Protein AF-A0A193KXZ9-F1 (afdb_monomer_lite)

pLDDT: mean 74.24, std 19.99, range [29.3, 98.06]

Radius of gyration: 23.12 Å; chains: 1; bounding box: 66×54×86 Å

Secondary structure (DSSP, 8-state):
-PPPPPP-PPPP-PPPPPPP----TTPEEEEE---S-PPTTHHHHHHHH-HHHHHHHHHHHHHHGGGSSS-HHHHHSS-TTSTGGGGGGSHHHHHHHHHHHHHHHHHHHHHTT--EEEEEESTHHHHHHHHHTTSS-HHHHHHHHHH---PPPP-HHHHHHHHHTTT-SEEEEES---TT-TTTTSTTEEEESSHHHHHHHHTT---SSS---HHHHHHTTSPPPPPPP-----

Sequence (234 aa):
MTAVPTGTALRPAGRRRPPEPGSVEGGTAVLFPRARRVRPGMARALYGTFPAFRGEFDTVCRALDPRLSLPLAVAVFAPERGVDSRLLHRMDFGRAALFAYQVALYRTWQDWGLRIAAVAGDGVGALTAAHVTGRLDLRTAARRALTGRRTRGRDEARAVRALRTTGSRRVLACGPAAEGTLAAGAEGCAVVGDVPGLLTAVAGLQLCGPRIDWEGLWHSGRPGPAAPASVLRR

Foldseek 3Di:
DDDDDDDDDDDPDDDDDPDDQDLPQAAEAEEAEDDPFAAACLLVQVCVPAPQLVVQLVVLQVLQQVPDPHRLCQCNNDDRPDPSVCVCNDQQNVLSNSLSQQLSVVRSCVVLQRDHNYYDYKDLSNLSRCPVVPVDPSNRSSVCSRPPDDDPIDDLVVVVVVRVVSSHQAYEYRAAPDVPNPLVPDHRGFYRRHDVSVCVSCVPPDRDDPDDPPVCVVCVPDDDPPDPDDDDDD

Structure (mmCIF, N/CA/C/O backbone):
data_AF-A0A193KXZ9-F1
#
_entry.id   AF-A0A193KXZ9-F1
#
loop_
_atom_site.group_PDB
_atom_site.id
_atom_site.type_symbol
_atom_site.label_atom_id
_atom_site.label_alt_id
_atom_site.label_comp_id
_atom_site.label_asym_id
_atom_site.label_entity_id
_atom_site.label_seq_id
_atom_site.pdbx_PDB_ins_code
_atom_site.Cartn_x
_atom_site.Cartn_y
_atom_site.Cartn_z
_atom_site.occupancy
_atom_site.B_iso_or_equiv
_atom_site.auth_seq_id
_atom_site.auth_comp_id
_atom_site.auth_asym_id
_atom_site.auth_atom_id
_atom_site.pdbx_PDB_model_num
ATOM 1 N N . MET A 1 1 ? -45.090 -37.211 -9.192 1.00 40.59 1 MET A N 1
ATOM 2 C CA . MET A 1 1 ? -44.312 -36.181 -9.912 1.00 40.59 1 MET A CA 1
ATOM 3 C C . MET A 1 1 ? -43.735 -35.228 -8.882 1.00 40.59 1 MET A C 1
ATOM 5 O O . MET A 1 1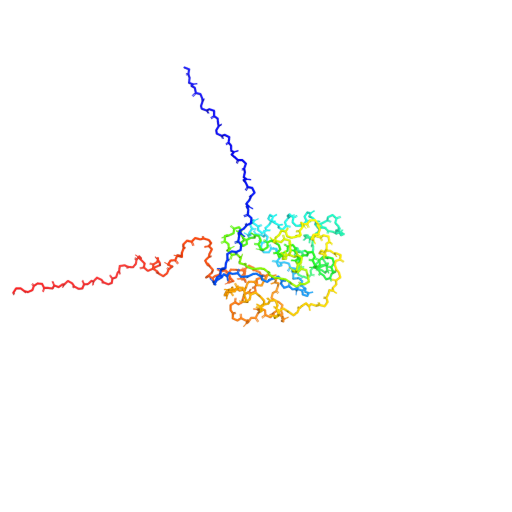 ? -44.477 -34.507 -8.233 1.00 40.59 1 MET A O 1
ATOM 9 N N . THR A 1 2 ? -42.434 -35.339 -8.649 1.00 33.69 2 THR A N 1
ATOM 10 C CA . THR A 1 2 ? -41.637 -34.589 -7.670 1.00 33.69 2 THR A CA 1
ATOM 11 C C . THR A 1 2 ? -41.361 -33.179 -8.194 1.00 33.69 2 THR A C 1
ATOM 13 O O . THR A 1 2 ? -40.816 -33.031 -9.285 1.00 33.69 2 THR A O 1
ATOM 16 N N . ALA A 1 3 ? -41.743 -32.145 -7.441 1.00 36.88 3 ALA A N 1
ATOM 17 C CA . ALA A 1 3 ? -41.455 -30.753 -7.780 1.00 36.88 3 ALA A CA 1
ATOM 18 C C . ALA A 1 3 ? -40.077 -30.346 -7.231 1.00 36.88 3 ALA A C 1
ATOM 20 O O . ALA A 1 3 ? -39.805 -30.472 -6.038 1.00 36.88 3 ALA A O 1
ATOM 21 N N . VAL A 1 4 ? -39.208 -29.882 -8.126 1.00 36.09 4 VAL A N 1
ATOM 22 C CA . VAL A 1 4 ? -37.863 -29.356 -7.850 1.00 36.09 4 VAL A CA 1
ATOM 23 C C . VAL A 1 4 ? -37.982 -27.938 -7.269 1.00 36.09 4 VAL A C 1
ATOM 25 O O . VAL A 1 4 ? -38.720 -27.138 -7.848 1.00 36.09 4 VAL A O 1
ATOM 28 N N . PRO A 1 5 ? -37.270 -27.561 -6.187 1.00 38.75 5 PRO A N 1
ATOM 29 C CA . PRO A 1 5 ? -37.239 -26.175 -5.747 1.00 38.75 5 PRO A CA 1
ATOM 30 C C . PRO A 1 5 ? -36.259 -25.365 -6.603 1.00 38.75 5 PRO A C 1
ATOM 32 O O . PRO A 1 5 ? -35.065 -25.659 -6.682 1.00 38.75 5 PRO A O 1
ATOM 35 N N . THR A 1 6 ? -36.794 -24.328 -7.240 1.00 40.47 6 THR A N 1
ATOM 36 C CA . THR A 1 6 ? -36.087 -23.312 -8.024 1.00 40.47 6 THR A CA 1
ATOM 37 C C . THR A 1 6 ? -35.081 -22.546 -7.160 1.00 40.47 6 THR A C 1
ATOM 39 O O . THR A 1 6 ? -35.404 -22.091 -6.064 1.00 40.47 6 THR A O 1
ATOM 42 N N . GLY A 1 7 ? -33.852 -22.415 -7.665 1.00 32.56 7 GLY A N 1
ATOM 43 C CA . GLY A 1 7 ? -32.704 -21.865 -6.950 1.00 32.56 7 GLY A CA 1
ATOM 44 C C . GLY A 1 7 ? -32.846 -20.404 -6.511 1.00 32.56 7 GLY A C 1
ATOM 45 O O . GLY A 1 7 ? -33.297 -19.534 -7.255 1.00 32.56 7 GLY A O 1
ATOM 46 N N . THR A 1 8 ? -32.382 -20.139 -5.292 1.00 37.00 8 THR A N 1
ATOM 47 C CA . THR A 1 8 ? -32.204 -18.805 -4.718 1.00 37.00 8 THR A CA 1
ATOM 48 C C . THR A 1 8 ? -31.123 -18.041 -5.484 1.00 37.00 8 THR A C 1
ATOM 50 O O . THR A 1 8 ? -29.945 -18.398 -5.443 1.00 37.00 8 THR A O 1
ATOM 53 N N . ALA A 1 9 ? -31.511 -16.965 -6.169 1.00 3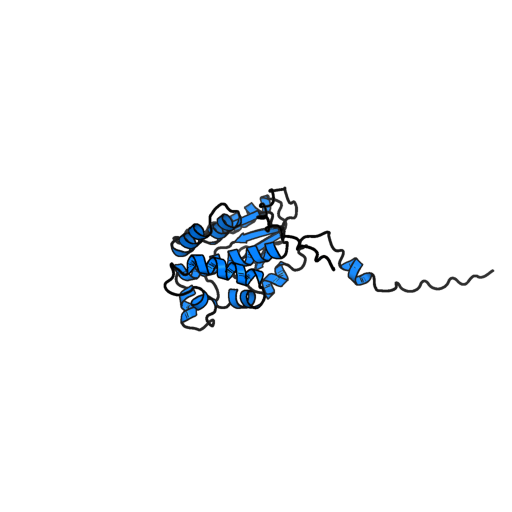5.84 9 ALA A N 1
ATOM 54 C CA . ALA A 1 9 ? -30.579 -16.055 -6.823 1.00 35.84 9 ALA A CA 1
ATOM 55 C C . ALA A 1 9 ? -29.688 -15.340 -5.787 1.00 35.84 9 ALA A C 1
ATOM 57 O O . ALA A 1 9 ? -30.173 -14.690 -4.857 1.00 35.84 9 ALA A O 1
ATOM 58 N N . LEU A 1 10 ? -28.370 -15.450 -5.961 1.00 34.44 10 LEU A N 1
ATOM 59 C CA . LEU A 1 10 ? -27.367 -14.756 -5.156 1.00 34.44 10 LEU A CA 1
ATOM 60 C C . LEU A 1 10 ? -27.481 -13.235 -5.393 1.00 34.44 10 LEU A C 1
ATOM 62 O O . LEU A 1 10 ? -27.325 -12.764 -6.521 1.00 34.44 10 LEU A O 1
ATOM 66 N N . ARG A 1 11 ? -27.742 -12.450 -4.337 1.00 31.91 11 ARG A N 1
ATOM 67 C CA . ARG A 1 11 ? -27.710 -10.975 -4.407 1.00 31.91 11 ARG A CA 1
ATOM 68 C C . ARG A 1 11 ? -26.294 -10.505 -4.777 1.00 31.91 11 ARG A C 1
ATOM 70 O O . ARG A 1 11 ? -25.329 -11.006 -4.197 1.00 31.91 11 ARG A O 1
ATOM 77 N N . PRO A 1 12 ? -26.139 -9.510 -5.668 1.00 32.56 12 PRO A N 1
ATOM 78 C CA . PRO A 1 12 ? -24.830 -8.950 -5.975 1.00 32.56 12 PRO A CA 1
ATOM 79 C C . PRO A 1 12 ? -24.234 -8.278 -4.731 1.00 32.56 12 PRO A C 1
ATOM 81 O O . PRO A 1 12 ? -24.914 -7.532 -4.022 1.00 32.56 12 PRO A O 1
ATOM 84 N N . ALA A 1 13 ? -22.954 -8.554 -4.469 1.00 38.19 13 ALA A N 1
ATOM 85 C CA . ALA A 1 13 ? -22.190 -7.966 -3.376 1.00 38.19 13 ALA A CA 1
ATOM 86 C C . ALA A 1 13 ? -22.196 -6.433 -3.493 1.00 38.19 13 ALA A C 1
ATOM 88 O O . ALA A 1 13 ? -21.588 -5.852 -4.394 1.00 38.19 13 ALA A O 1
ATOM 89 N N . GLY A 1 14 ? -22.921 -5.772 -2.588 1.00 33.88 14 GLY A N 1
ATOM 90 C CA . GLY A 1 14 ? -22.978 -4.318 -2.520 1.00 33.88 14 GLY A CA 1
ATOM 91 C C . GLY A 1 14 ? -21.586 -3.730 -2.292 1.00 33.88 14 GLY A C 1
ATOM 92 O O . GLY A 1 14 ? -20.835 -4.192 -1.431 1.00 33.88 14 GLY A O 1
ATOM 93 N N . ARG A 1 15 ? -21.237 -2.692 -3.061 1.00 38.94 15 ARG A N 1
ATOM 94 C CA . ARG A 1 15 ? -20.032 -1.882 -2.830 1.00 38.94 15 ARG A CA 1
ATOM 95 C C . ARG A 1 15 ? -20.054 -1.380 -1.383 1.00 38.94 15 ARG A C 1
ATOM 97 O O . ARG A 1 15 ? -20.958 -0.633 -1.012 1.00 38.94 15 ARG A O 1
ATOM 104 N N . ARG A 1 16 ? -19.078 -1.790 -0.563 1.00 39.06 16 ARG A N 1
ATOM 105 C CA . ARG A 1 16 ? -18.948 -1.309 0.821 1.00 39.06 16 ARG A CA 1
ATOM 106 C C . ARG A 1 16 ? -18.766 0.212 0.808 1.00 39.06 16 ARG A C 1
ATOM 108 O O . ARG A 1 16 ? -17.794 0.718 0.248 1.00 39.06 16 ARG A O 1
ATOM 115 N N . ARG A 1 17 ? -19.718 0.930 1.410 1.00 29.30 17 ARG A N 1
ATOM 116 C CA . ARG A 1 17 ? -19.635 2.373 1.673 1.00 29.30 17 ARG A CA 1
ATOM 117 C C . ARG A 1 17 ? -18.428 2.629 2.595 1.00 29.30 17 ARG A C 1
ATOM 119 O O . ARG A 1 17 ? -18.250 1.863 3.545 1.00 29.30 17 ARG A O 1
ATOM 126 N N . PRO A 1 18 ? -17.582 3.641 2.327 1.00 37.62 18 PRO A N 1
ATOM 127 C CA . PRO A 1 18 ? -16.485 3.976 3.228 1.00 37.62 18 PRO A CA 1
ATOM 128 C C . PRO A 1 18 ? -17.043 4.365 4.611 1.00 37.62 18 PRO A C 1
ATOM 130 O O . PRO A 1 18 ? -18.105 4.989 4.670 1.00 37.62 18 PRO A O 1
ATOM 133 N N . PRO A 1 19 ? -16.379 3.975 5.714 1.00 42.31 19 PRO A N 1
ATOM 134 C CA . PRO A 1 19 ? -16.845 4.305 7.057 1.00 42.31 19 PRO A CA 1
ATOM 135 C C . PRO A 1 19 ? -16.838 5.826 7.279 1.00 42.31 19 PRO A C 1
ATOM 137 O O . PRO A 1 19 ? -15.877 6.504 6.918 1.00 42.31 19 PRO A O 1
ATOM 140 N N . GLU A 1 20 ? -17.918 6.346 7.871 1.00 34.81 20 GLU A N 1
ATOM 141 C CA . GLU A 1 20 ? -18.042 7.744 8.311 1.00 34.81 20 GLU A CA 1
ATOM 142 C C . GLU A 1 20 ? -16.937 8.074 9.342 1.00 34.81 20 GLU A C 1
ATOM 144 O O . GLU A 1 20 ? -16.637 7.230 10.199 1.00 34.81 20 GLU A O 1
ATOM 149 N N . PRO A 1 21 ? -16.325 9.274 9.298 1.00 38.91 21 PRO A N 1
ATOM 150 C CA . PRO A 1 21 ? -15.274 9.672 10.229 1.00 38.91 21 PRO A CA 1
ATOM 151 C C . PRO A 1 21 ? -15.867 10.006 11.607 1.00 38.91 21 PRO A C 1
ATOM 153 O O . PRO A 1 21 ? -16.072 11.164 11.954 1.00 38.91 21 PRO A O 1
ATOM 156 N N . GLY A 1 22 ? -16.157 8.979 12.405 1.00 40.94 22 GLY A N 1
ATOM 157 C CA . GLY A 1 22 ? -16.400 9.138 13.838 1.00 40.94 22 GLY A CA 1
ATOM 158 C C . GLY A 1 22 ? -15.084 9.399 14.571 1.00 40.94 22 GLY A C 1
ATOM 159 O O . GLY A 1 22 ? -14.073 8.772 14.257 1.00 40.94 22 GLY A O 1
ATOM 160 N N . SER A 1 23 ? -15.087 10.309 15.544 1.00 39.06 23 SER A N 1
ATOM 161 C CA . SER A 1 23 ? -13.965 10.576 16.450 1.00 39.06 23 SER A CA 1
ATOM 162 C C . SER A 1 23 ? -13.583 9.301 17.208 1.00 39.06 23 SER A C 1
ATOM 164 O O . SER A 1 23 ? -14.232 8.921 18.181 1.00 39.06 23 SER A O 1
ATOM 166 N N . VAL A 1 24 ? -12.554 8.599 16.732 1.00 47.72 24 VAL A N 1
ATOM 167 C CA . VAL A 1 24 ? -12.057 7.379 17.373 1.00 47.72 24 VAL A CA 1
ATOM 168 C C . VAL A 1 24 ? -10.974 7.774 18.372 1.00 47.72 24 VAL A C 1
ATOM 170 O O . VAL A 1 24 ? -9.783 7.649 18.083 1.00 47.72 24 VAL A O 1
ATOM 173 N N . GLU A 1 25 ? -11.362 8.266 19.549 1.00 45.75 25 GLU A N 1
ATOM 174 C CA . GLU A 1 25 ? -10.420 8.298 20.671 1.00 45.75 25 GLU A CA 1
ATOM 175 C C . GLU A 1 25 ? -9.888 6.875 20.894 1.00 45.75 25 GLU A C 1
ATOM 177 O O . GLU A 1 25 ? -10.649 5.924 21.073 1.00 45.75 25 GLU A O 1
ATOM 182 N N . GLY A 1 26 ? -8.569 6.698 20.795 1.00 59.44 26 GLY A N 1
ATOM 183 C CA . GLY A 1 26 ? -7.942 5.376 20.877 1.00 59.44 26 GLY A CA 1
ATOM 184 C C . GLY A 1 26 ? -7.871 4.585 19.565 1.00 59.44 26 GLY A C 1
ATOM 185 O O . GLY A 1 26 ? -7.472 3.422 19.593 1.00 59.44 26 GLY A O 1
ATOM 186 N N . GLY A 1 27 ? -8.205 5.190 18.420 1.00 76.56 27 GLY A N 1
ATOM 187 C CA . GLY A 1 27 ? -8.145 4.549 17.102 1.00 76.56 27 GLY A CA 1
ATOM 188 C C . GLY A 1 27 ? -6.729 4.272 16.579 1.00 76.56 27 GLY A C 1
ATOM 189 O O . GLY A 1 27 ? -5.732 4.789 17.095 1.00 76.56 27 GLY A O 1
ATOM 190 N N . THR A 1 28 ? -6.647 3.453 15.523 1.00 85.00 28 THR A N 1
ATOM 191 C CA . THR A 1 28 ? -5.395 3.185 14.795 1.00 85.00 28 THR A CA 1
ATOM 192 C C . THR A 1 28 ? -5.284 4.113 13.591 1.00 85.00 28 THR A C 1
ATOM 194 O O . THR A 1 28 ? -6.172 4.145 12.742 1.00 85.00 28 THR A O 1
ATOM 197 N N . ALA A 1 29 ? -4.184 4.847 13.489 1.00 88.88 29 ALA A N 1
ATOM 198 C CA . ALA A 1 29 ? -3.816 5.624 12.315 1.00 88.88 29 ALA A CA 1
ATOM 199 C C . ALA A 1 29 ? -2.786 4.873 11.463 1.00 88.88 29 ALA A C 1
ATOM 201 O O . ALA A 1 29 ? -2.009 4.071 11.977 1.00 88.88 29 ALA A O 1
ATOM 202 N N . VAL A 1 30 ? -2.739 5.164 10.163 1.00 89.06 30 VAL A N 1
ATOM 203 C CA . VAL A 1 30 ? -1.707 4.643 9.258 1.00 89.06 30 VAL A CA 1
ATOM 204 C C . VAL A 1 30 ? -0.874 5.783 8.690 1.00 89.06 30 VAL A C 1
ATOM 206 O O . VAL A 1 30 ? -1.391 6.745 8.124 1.00 89.06 30 VAL A O 1
ATOM 209 N N . LEU A 1 31 ? 0.439 5.648 8.802 1.00 89.38 31 LEU A N 1
ATOM 210 C CA . LEU A 1 31 ? 1.405 6.493 8.126 1.00 89.38 31 LEU A CA 1
ATOM 211 C C . LEU A 1 31 ? 1.966 5.740 6.918 1.00 89.38 31 LEU A C 1
ATOM 213 O O . LEU A 1 31 ? 2.443 4.617 7.039 1.00 89.38 31 LEU A O 1
ATOM 217 N N . PHE A 1 32 ? 1.961 6.375 5.754 1.00 89.31 32 PHE A N 1
ATOM 218 C CA . PHE A 1 32 ? 2.638 5.905 4.552 1.00 89.31 32 PHE A CA 1
ATOM 219 C C . PHE A 1 32 ? 3.948 6.685 4.386 1.00 89.31 32 PHE A C 1
ATOM 221 O O . PHE A 1 32 ? 3.960 7.749 3.753 1.00 89.31 32 PHE A O 1
ATOM 228 N N . PRO A 1 33 ? 5.055 6.218 4.990 1.00 83.38 33 PRO A N 1
ATOM 229 C CA . PRO A 1 33 ? 6.328 6.910 4.911 1.00 83.38 33 PRO A CA 1
ATOM 230 C C . PRO A 1 33 ? 6.872 6.915 3.484 1.00 83.38 33 PRO A C 1
ATOM 232 O O . PRO A 1 33 ? 6.549 6.072 2.637 1.00 83.38 33 PRO A O 1
ATOM 235 N N . ARG A 1 34 ? 7.772 7.861 3.230 1.00 79.25 34 ARG A N 1
ATOM 236 C CA . ARG A 1 34 ? 8.610 7.845 2.039 1.00 79.25 34 ARG A CA 1
ATOM 237 C C . ARG A 1 34 ? 9.779 6.895 2.280 1.00 79.25 34 ARG A C 1
ATOM 239 O O . ARG A 1 34 ? 10.668 7.206 3.063 1.00 79.25 34 ARG A O 1
ATOM 246 N N . ALA A 1 35 ? 9.852 5.788 1.549 1.00 73.56 35 ALA A N 1
ATOM 247 C CA . ALA A 1 35 ? 11.046 4.947 1.578 1.00 73.56 35 ALA A CA 1
ATOM 248 C C . ALA A 1 35 ? 12.122 5.503 0.634 1.00 73.56 35 ALA A C 1
ATOM 250 O O . ALA A 1 35 ? 11.843 5.859 -0.514 1.00 73.56 35 ALA A O 1
ATOM 251 N N . ARG A 1 36 ? 13.376 5.563 1.103 1.00 65.62 36 ARG A N 1
ATOM 252 C CA . ARG A 1 36 ? 14.525 5.890 0.237 1.00 65.62 36 ARG A CA 1
ATOM 253 C C . ARG A 1 36 ? 14.882 4.730 -0.690 1.00 65.62 36 ARG A C 1
ATOM 255 O O . ARG A 1 36 ? 15.292 4.967 -1.824 1.00 65.62 36 ARG A O 1
ATOM 262 N N . ARG A 1 37 ? 14.722 3.499 -0.201 1.00 71.75 37 ARG A N 1
ATOM 263 C CA . ARG A 1 37 ? 14.934 2.251 -0.936 1.00 71.75 37 ARG A CA 1
ATOM 264 C C . ARG A 1 37 ? 13.877 1.238 -0.514 1.00 71.75 37 ARG A C 1
ATOM 266 O O . ARG A 1 37 ? 13.567 1.135 0.668 1.00 71.75 37 ARG A O 1
ATOM 273 N N . VAL A 1 38 ? 13.345 0.509 -1.486 1.00 78.56 38 VAL A N 1
ATOM 274 C CA . VAL A 1 38 ? 12.532 -0.687 -1.252 1.00 78.56 38 VAL A CA 1
ATOM 275 C C . VAL A 1 38 ? 13.479 -1.879 -1.295 1.00 78.56 38 VAL A C 1
ATOM 277 O O . VAL A 1 38 ? 14.302 -1.962 -2.209 1.00 78.56 38 VAL A O 1
ATOM 280 N N . ARG A 1 39 ? 13.407 -2.767 -0.299 1.00 75.81 39 ARG A N 1
ATOM 281 C CA . ARG A 1 39 ? 14.227 -3.981 -0.289 1.00 75.81 39 ARG A CA 1
ATOM 282 C C . ARG A 1 39 ? 13.609 -5.034 -1.216 1.00 75.81 39 ARG A C 1
ATOM 284 O O . ARG A 1 39 ? 12.394 -5.247 -1.143 1.00 75.81 39 ARG A O 1
ATOM 291 N N . PRO A 1 40 ? 14.409 -5.705 -2.059 1.00 75.25 40 PRO A N 1
ATOM 292 C CA . PRO A 1 40 ? 13.950 -6.890 -2.776 1.00 75.25 40 PRO A CA 1
ATOM 293 C C . PRO A 1 40 ? 13.421 -7.936 -1.783 1.00 75.25 40 PRO A C 1
ATOM 295 O O . PRO A 1 40 ? 13.937 -8.053 -0.673 1.00 75.25 40 PRO A O 1
ATOM 298 N N . GLY A 1 41 ? 12.368 -8.671 -2.144 1.00 74.75 41 GLY A N 1
ATOM 299 C CA . GLY A 1 41 ? 11.799 -9.718 -1.285 1.00 74.75 41 GLY A CA 1
ATOM 300 C C . GLY A 1 41 ? 10.843 -9.238 -0.182 1.00 74.75 41 GLY A C 1
ATOM 301 O O . GLY A 1 41 ? 10.086 -10.050 0.343 1.00 74.75 41 GLY A O 1
ATOM 302 N N . MET A 1 42 ? 10.780 -7.931 0.100 1.00 77.06 42 MET A N 1
ATOM 303 C CA . MET A 1 42 ? 9.877 -7.339 1.103 1.00 77.06 42 MET A CA 1
ATOM 304 C C . MET A 1 42 ? 8.406 -7.702 0.854 1.00 77.06 42 MET A C 1
ATOM 306 O O . MET A 1 42 ? 7.697 -8.168 1.742 1.00 77.06 42 MET A O 1
ATOM 310 N N . ALA A 1 43 ? 7.956 -7.554 -0.393 1.00 83.94 43 ALA A N 1
ATOM 311 C CA . ALA A 1 43 ? 6.608 -7.950 -0.778 1.00 83.94 43 ALA A CA 1
ATOM 312 C C . ALA A 1 43 ? 6.486 -9.465 -0.999 1.00 83.94 43 ALA A C 1
ATOM 314 O O . ALA A 1 43 ? 5.388 -9.990 -0.898 1.00 83.94 43 ALA A O 1
ATOM 315 N N . ARG A 1 44 ? 7.586 -10.181 -1.283 1.00 86.62 44 ARG A N 1
ATOM 316 C CA . ARG A 1 44 ? 7.564 -11.613 -1.634 1.00 86.62 44 ARG A CA 1
ATOM 317 C C . ARG A 1 44 ? 7.002 -12.467 -0.503 1.00 86.62 44 ARG A C 1
ATOM 319 O O . ARG A 1 44 ? 6.159 -13.319 -0.759 1.00 86.62 44 ARG A O 1
ATOM 326 N N . ALA A 1 45 ? 7.452 -12.229 0.729 1.00 84.19 45 ALA A N 1
ATOM 327 C CA . ALA A 1 45 ? 6.964 -12.973 1.887 1.00 84.19 45 ALA A CA 1
ATOM 328 C C . ALA A 1 45 ? 5.464 -12.719 2.113 1.00 84.19 45 ALA A C 1
ATOM 330 O O . ALA A 1 45 ? 4.685 -13.661 2.178 1.00 84.19 45 ALA A O 1
ATOM 331 N N . LEU A 1 46 ? 5.035 -11.452 2.123 1.00 86.88 46 LEU A N 1
ATOM 332 C CA . LEU A 1 46 ? 3.620 -11.091 2.281 1.00 86.88 46 LEU A CA 1
ATOM 333 C C . LEU A 1 46 ? 2.742 -11.643 1.151 1.00 86.88 46 LEU A C 1
ATOM 335 O O . LEU A 1 46 ? 1.641 -12.119 1.408 1.00 86.88 46 LEU A O 1
ATOM 339 N N . TYR A 1 47 ? 3.245 -11.620 -0.083 1.00 91.38 47 TYR A N 1
ATOM 340 C CA . TYR A 1 47 ? 2.572 -12.152 -1.267 1.00 91.38 47 TYR A CA 1
ATOM 341 C C . TYR A 1 47 ? 2.371 -13.669 -1.195 1.00 91.38 47 TYR A C 1
ATOM 343 O O . TYR A 1 47 ? 1.323 -14.174 -1.595 1.00 91.38 47 TYR A O 1
ATOM 351 N N . GLY A 1 48 ? 3.360 -14.400 -0.670 1.00 89.12 48 GLY A N 1
ATOM 352 C CA . GLY A 1 48 ? 3.261 -15.842 -0.448 1.00 89.12 48 GLY A CA 1
ATOM 353 C C . GLY A 1 48 ? 2.336 -16.214 0.713 1.00 89.12 48 GLY A C 1
ATOM 354 O O . GLY A 1 48 ? 1.656 -17.234 0.638 1.00 89.12 48 GLY A O 1
ATOM 355 N N . THR A 1 49 ? 2.281 -15.383 1.758 1.00 87.81 49 THR A N 1
ATOM 356 C CA . THR A 1 49 ? 1.563 -15.698 3.002 1.00 87.81 49 THR A CA 1
ATOM 357 C C . THR A 1 49 ? 0.102 -15.244 3.000 1.00 87.81 49 THR A C 1
ATOM 359 O O . THR A 1 49 ? -0.753 -15.949 3.530 1.00 87.81 49 THR A O 1
ATOM 362 N N . PHE A 1 50 ? -0.216 -14.078 2.427 1.00 87.81 50 PHE A N 1
ATOM 363 C CA . PHE A 1 50 ? -1.519 -13.431 2.612 1.00 87.81 50 PHE A CA 1
ATOM 364 C C . PHE A 1 50 ? -2.277 -13.251 1.285 1.00 87.81 50 PHE A C 1
ATOM 366 O O . PHE A 1 50 ? -1.921 -12.383 0.483 1.00 87.81 50 PHE A O 1
ATOM 373 N N . PRO A 1 51 ? -3.376 -14.001 1.052 1.00 90.81 51 PRO A N 1
ATOM 374 C CA . PRO A 1 51 ? -4.169 -13.889 -0.175 1.00 90.81 51 PRO A CA 1
ATOM 375 C C . PRO A 1 51 ? -4.720 -12.481 -0.445 1.00 90.81 51 PRO A C 1
ATOM 377 O O . PRO A 1 51 ? -4.726 -12.048 -1.597 1.00 90.81 51 PRO A O 1
ATOM 380 N N . ALA A 1 52 ? -5.130 -11.752 0.600 1.00 89.94 52 ALA A N 1
ATOM 381 C CA . ALA A 1 52 ? -5.604 -10.371 0.487 1.00 89.94 52 ALA A CA 1
ATOM 382 C C . ALA A 1 52 ? -4.503 -9.424 -0.021 1.00 89.94 52 ALA A C 1
ATOM 384 O O . ALA A 1 52 ? -4.745 -8.608 -0.912 1.00 89.94 52 ALA A O 1
ATOM 385 N N . PHE A 1 53 ? -3.273 -9.589 0.482 1.00 91.94 53 PHE A N 1
ATOM 386 C CA . PHE A 1 53 ? -2.115 -8.838 0.003 1.00 91.94 53 PHE A CA 1
ATOM 387 C C . PHE A 1 53 ? -1.843 -9.151 -1.467 1.00 91.94 53 PHE A C 1
ATOM 389 O O . PHE A 1 53 ? -1.717 -8.234 -2.273 1.00 91.94 53 PHE A O 1
ATOM 396 N N . ARG A 1 54 ? -1.793 -10.441 -1.825 1.00 95.00 54 ARG A N 1
ATOM 397 C CA . ARG A 1 54 ? -1.566 -10.895 -3.203 1.00 95.00 54 ARG A CA 1
ATOM 398 C C . ARG A 1 54 ? -2.577 -10.295 -4.179 1.00 95.00 54 ARG A C 1
ATOM 400 O O . ARG A 1 54 ? -2.175 -9.681 -5.162 1.00 95.00 54 ARG A O 1
ATOM 407 N N . GLY A 1 55 ? -3.872 -10.428 -3.889 1.00 95.62 55 GLY A N 1
ATOM 408 C CA . GLY A 1 55 ? -4.932 -9.963 -4.787 1.00 95.62 55 GLY A CA 1
ATOM 409 C C . GLY A 1 55 ? -4.907 -8.450 -5.022 1.00 95.62 55 GLY A C 1
ATOM 410 O O . GLY A 1 55 ? -5.090 -7.988 -6.155 1.00 95.62 55 GLY A O 1
ATOM 411 N N . GLU A 1 56 ? -4.633 -7.668 -3.976 1.00 96.56 56 GLU A N 1
ATOM 412 C CA . GLU A 1 56 ? -4.504 -6.219 -4.128 1.00 96.56 56 GLU A CA 1
ATOM 413 C C . GLU A 1 56 ? -3.197 -5.839 -4.837 1.00 96.56 56 GLU A C 1
ATOM 415 O O . GLU A 1 56 ? -3.206 -4.988 -5.727 1.00 96.56 56 GLU A O 1
ATOM 420 N N . PHE A 1 57 ? -2.083 -6.497 -4.510 1.00 96.31 57 PHE A N 1
ATOM 421 C CA . PHE A 1 57 ? -0.798 -6.262 -5.166 1.00 96.31 57 PHE A CA 1
ATOM 422 C C . PHE A 1 57 ? -0.892 -6.506 -6.679 1.00 96.31 57 PHE A C 1
ATOM 424 O O . PHE A 1 57 ? -0.514 -5.633 -7.460 1.00 96.31 57 PHE A O 1
ATOM 431 N N . ASP A 1 58 ? -1.498 -7.621 -7.100 1.00 97.62 58 ASP A N 1
ATOM 432 C CA . ASP A 1 58 ? -1.741 -7.939 -8.513 1.00 97.62 58 ASP A CA 1
ATOM 433 C C . ASP A 1 58 ? -2.638 -6.889 -9.191 1.00 97.62 58 ASP A C 1
ATOM 435 O O . ASP A 1 58 ? -2.447 -6.522 -10.354 1.00 97.62 58 ASP A O 1
ATOM 439 N N . THR A 1 59 ? -3.623 -6.355 -8.467 1.00 97.88 59 THR A N 1
ATOM 440 C CA . THR A 1 59 ? -4.500 -5.288 -8.969 1.00 97.88 59 THR A CA 1
ATOM 441 C C . THR A 1 59 ? -3.735 -3.994 -9.224 1.00 97.88 59 THR A C 1
ATOM 443 O O . THR A 1 59 ? -3.924 -3.365 -10.269 1.00 97.88 59 THR A O 1
ATOM 446 N N . VAL A 1 60 ? -2.830 -3.619 -8.322 1.00 97.81 60 VAL A N 1
ATOM 447 C CA . VAL A 1 60 ? -1.989 -2.433 -8.495 1.00 97.81 60 VAL A CA 1
ATOM 448 C C . VAL A 1 60 ? -0.937 -2.648 -9.591 1.00 97.81 60 VAL A C 1
ATOM 450 O O . VAL A 1 60 ? -0.747 -1.754 -10.420 1.00 97.81 60 VAL A O 1
ATOM 453 N N . CYS A 1 61 ? -0.319 -3.832 -9.674 1.00 97.56 61 CYS A N 1
ATOM 454 C CA . CYS A 1 61 ? 0.601 -4.203 -10.755 1.00 97.56 61 CYS A CA 1
ATOM 455 C C . CYS A 1 61 ? -0.052 -4.064 -12.132 1.00 97.56 61 CYS A C 1
ATOM 457 O O . CYS A 1 61 ? 0.484 -3.360 -12.984 1.00 97.56 61 CYS A O 1
ATOM 459 N N . ARG A 1 62 ? -1.279 -4.572 -12.322 1.00 98.06 62 ARG A N 1
ATOM 460 C CA . ARG A 1 62 ? -2.031 -4.402 -13.583 1.00 98.06 62 ARG A CA 1
ATOM 461 C C . ARG A 1 62 ? -2.221 -2.938 -14.001 1.00 98.06 62 ARG A C 1
ATOM 463 O O . ARG A 1 62 ? -2.348 -2.651 -15.189 1.00 98.06 62 ARG A O 1
ATOM 470 N N . ALA A 1 63 ? -2.247 -1.998 -13.054 1.00 97.75 63 ALA A N 1
ATOM 471 C CA . ALA A 1 63 ? -2.332 -0.568 -13.355 1.00 97.75 63 ALA A CA 1
ATOM 472 C C . ALA A 1 63 ? -0.967 0.076 -13.686 1.00 97.75 63 ALA A C 1
ATOM 474 O O . ALA A 1 63 ? -0.922 1.079 -14.411 1.00 97.75 63 ALA A O 1
ATOM 475 N N . LEU A 1 64 ? 0.126 -0.477 -13.152 1.00 97.38 64 LEU A N 1
ATOM 476 C CA . LEU A 1 64 ? 1.496 0.028 -13.287 1.00 97.38 64 LEU A CA 1
ATOM 477 C C . LEU A 1 64 ? 2.218 -0.552 -14.509 1.00 97.38 64 LEU A C 1
ATOM 479 O O . LEU A 1 64 ? 2.813 0.208 -15.274 1.00 97.38 64 LEU A O 1
ATOM 483 N N . ASP A 1 65 ? 2.126 -1.866 -14.704 1.00 97.19 65 ASP A N 1
ATOM 484 C CA . ASP A 1 65 ? 2.905 -2.640 -15.673 1.00 97.19 65 ASP A CA 1
ATOM 485 C C . ASP A 1 65 ? 2.785 -2.144 -17.121 1.00 97.19 65 ASP A C 1
ATOM 487 O O . ASP A 1 65 ? 3.821 -2.053 -17.777 1.00 97.19 65 ASP A O 1
ATOM 491 N N . PRO A 1 66 ? 1.614 -1.689 -17.624 1.00 96.56 66 PRO A N 1
ATOM 492 C CA . PRO A 1 66 ? 1.512 -1.150 -18.986 1.00 96.56 66 PRO A CA 1
ATOM 493 C C . PRO A 1 66 ? 2.375 0.093 -19.262 1.00 96.56 66 PRO A C 1
ATOM 495 O O . PRO A 1 66 ? 2.431 0.565 -20.393 1.00 96.56 66 PRO A O 1
ATOM 498 N N . ARG A 1 67 ? 2.975 0.693 -18.227 1.00 94.69 67 ARG A N 1
ATOM 499 C CA . ARG A 1 67 ? 3.812 1.901 -18.309 1.00 94.69 67 ARG A CA 1
ATOM 500 C C . ARG A 1 67 ? 5.249 1.657 -17.852 1.00 94.69 67 ARG A C 1
ATOM 502 O O . ARG A 1 67 ? 6.038 2.600 -17.825 1.00 94.69 67 ARG A O 1
ATOM 509 N N . LEU A 1 68 ? 5.574 0.434 -17.443 1.00 95.31 68 LEU A N 1
ATOM 510 C CA . LEU A 1 68 ? 6.922 0.033 -17.073 1.00 95.31 68 LEU A CA 1
ATOM 511 C C . LEU A 1 68 ? 7.595 -0.672 -18.250 1.00 95.31 68 LEU A C 1
ATOM 513 O O . LEU A 1 68 ? 6.944 -1.217 -19.133 1.00 95.31 68 LEU A O 1
ATOM 517 N N . SER A 1 69 ? 8.927 -0.661 -18.245 1.00 94.25 69 SER A N 1
ATOM 518 C CA . SER A 1 69 ? 9.721 -1.385 -19.252 1.00 94.25 69 SER A CA 1
ATOM 519 C C . SER A 1 69 ? 9.706 -2.903 -19.045 1.00 94.25 69 SER A C 1
ATOM 521 O O . SER A 1 69 ? 9.934 -3.646 -19.990 1.00 94.25 69 SER A O 1
ATOM 523 N N . LEU A 1 70 ? 9.431 -3.356 -17.820 1.00 95.94 70 LEU A N 1
ATOM 524 C CA . LEU A 1 70 ? 9.268 -4.755 -17.431 1.00 95.94 70 LEU A CA 1
ATOM 525 C C . LEU A 1 70 ? 8.166 -4.843 -16.366 1.00 95.94 70 LEU A C 1
ATOM 527 O O . LEU A 1 70 ? 7.968 -3.858 -15.644 1.00 95.94 70 LEU A O 1
ATOM 531 N N . PRO A 1 71 ? 7.492 -5.997 -16.210 1.00 96.56 71 PRO A N 1
ATOM 532 C CA . PRO A 1 71 ? 6.542 -6.195 -15.121 1.00 96.56 71 PRO A CA 1
ATOM 533 C C . PRO A 1 71 ? 7.189 -5.898 -13.765 1.00 96.56 71 PRO A C 1
ATOM 535 O O . PRO A 1 71 ? 8.302 -6.352 -13.486 1.00 96.56 71 PRO A O 1
ATOM 538 N N . LEU A 1 72 ? 6.491 -5.166 -12.893 1.00 94.88 72 LEU A N 1
ATOM 539 C CA . LEU A 1 72 ? 7.018 -4.754 -11.588 1.00 94.88 72 LEU A CA 1
ATOM 540 C C . LEU A 1 72 ? 7.472 -5.951 -10.736 1.00 94.88 72 LEU A C 1
ATOM 542 O O . LEU A 1 72 ? 8.453 -5.859 -9.994 1.00 94.88 72 LEU A O 1
ATOM 546 N N . ALA A 1 73 ? 6.779 -7.083 -10.882 1.00 92.50 73 ALA A N 1
ATOM 547 C CA . ALA A 1 73 ? 7.077 -8.345 -10.213 1.00 92.50 73 ALA A CA 1
ATOM 548 C C . ALA A 1 73 ? 8.519 -8.833 -10.451 1.00 92.50 73 ALA A C 1
ATOM 550 O O . ALA A 1 73 ? 9.124 -9.368 -9.523 1.00 92.50 73 ALA A O 1
ATOM 551 N N . VAL A 1 74 ? 9.094 -8.585 -11.638 1.00 92.75 74 VAL A N 1
ATOM 552 C CA . VAL A 1 74 ? 10.481 -8.964 -11.974 1.00 92.75 74 VAL A CA 1
ATOM 553 C C . VAL A 1 74 ? 11.462 -8.330 -10.990 1.00 92.75 74 VAL A C 1
ATOM 555 O O . VAL A 1 74 ? 12.333 -9.007 -10.456 1.00 92.75 74 VAL A O 1
ATOM 558 N N . ALA A 1 75 ? 11.274 -7.047 -10.673 1.00 92.12 75 ALA A N 1
ATOM 559 C CA . ALA A 1 75 ? 12.138 -6.322 -9.747 1.00 92.12 75 ALA A CA 1
ATOM 560 C C . ALA A 1 75 ? 11.839 -6.650 -8.274 1.00 92.12 75 ALA A C 1
ATOM 562 O O . ALA A 1 75 ? 12.750 -6.779 -7.458 1.00 92.12 75 ALA A O 1
ATOM 563 N N . VAL A 1 76 ? 10.556 -6.761 -7.915 1.00 91.00 76 VAL A N 1
ATOM 564 C CA . VAL A 1 76 ? 10.115 -6.918 -6.517 1.00 91.00 76 VAL A CA 1
ATOM 565 C C . VAL A 1 76 ? 10.413 -8.316 -5.964 1.00 91.00 76 VAL A C 1
ATOM 567 O O . VAL A 1 76 ? 10.745 -8.451 -4.781 1.00 91.00 76 VAL A O 1
ATOM 570 N N . PHE A 1 77 ? 10.318 -9.350 -6.805 1.00 91.44 77 PHE A N 1
ATOM 571 C CA . PHE A 1 77 ? 10.549 -10.745 -6.413 1.00 91.44 77 PHE A CA 1
ATOM 572 C C . PHE A 1 77 ? 11.961 -11.252 -6.719 1.00 91.44 77 PHE A C 1
ATOM 574 O O . PHE A 1 77 ? 12.289 -12.385 -6.342 1.00 91.44 77 PHE A O 1
ATOM 581 N N . ALA A 1 78 ? 12.802 -10.414 -7.332 1.00 90.12 78 ALA A N 1
ATOM 582 C CA . ALA A 1 78 ? 14.206 -10.711 -7.565 1.00 90.12 78 ALA A CA 1
ATOM 583 C C . ALA A 1 78 ? 14.940 -11.060 -6.254 1.00 90.12 78 ALA A C 1
ATOM 585 O O . ALA A 1 78 ? 14.664 -10.462 -5.205 1.00 90.12 78 ALA A O 1
ATOM 586 N N . PRO A 1 79 ? 15.919 -11.983 -6.295 1.00 86.81 79 PRO A N 1
ATOM 587 C CA . PRO A 1 79 ? 16.854 -12.186 -5.192 1.00 86.81 79 PRO A CA 1
ATOM 588 C C . PRO A 1 79 ? 17.563 -10.878 -4.817 1.00 86.81 79 PRO A C 1
ATOM 590 O O . PRO A 1 79 ? 17.864 -10.067 -5.691 1.00 86.81 79 PRO A O 1
ATOM 593 N N . GLU A 1 80 ? 17.897 -10.680 -3.538 1.00 81.88 80 GLU A N 1
ATOM 594 C CA . GLU A 1 80 ? 18.463 -9.410 -3.043 1.00 81.88 80 GLU A CA 1
ATOM 595 C C . GLU A 1 80 ? 19.730 -8.977 -3.803 1.00 81.88 80 GLU A C 1
ATOM 597 O O . GLU A 1 80 ? 19.882 -7.803 -4.139 1.00 81.88 80 GLU A O 1
ATOM 602 N N . ARG A 1 81 ? 20.584 -9.939 -4.179 1.00 83.75 81 ARG A N 1
ATOM 603 C CA . ARG A 1 81 ? 21.816 -9.720 -4.959 1.00 83.75 81 ARG A CA 1
ATOM 604 C C . ARG A 1 81 ? 21.664 -9.958 -6.473 1.00 83.75 81 ARG A C 1
ATOM 606 O O . ARG A 1 81 ? 22.665 -10.000 -7.180 1.00 83.75 81 ARG A O 1
ATOM 613 N N . GLY A 1 82 ? 20.440 -10.131 -6.971 1.00 85.88 82 GLY A N 1
ATOM 614 C CA . GLY A 1 82 ? 20.160 -10.351 -8.393 1.00 85.88 82 GLY A CA 1
ATOM 615 C C . GLY A 1 82 ? 20.286 -9.079 -9.238 1.00 85.88 82 GLY A C 1
ATOM 616 O O . GLY A 1 82 ? 20.146 -7.967 -8.735 1.00 85.88 82 GLY A O 1
ATOM 617 N N . VAL A 1 83 ? 20.517 -9.229 -10.546 1.00 88.38 83 VAL A N 1
ATOM 618 C CA . VAL A 1 83 ? 20.606 -8.087 -11.480 1.00 88.38 83 VAL A CA 1
ATOM 619 C C . VAL A 1 83 ? 19.282 -7.322 -11.539 1.00 88.38 83 VAL A C 1
ATOM 621 O O . VAL A 1 83 ? 19.282 -6.094 -11.461 1.00 88.38 83 VAL A O 1
ATOM 624 N N . ASP A 1 84 ? 18.158 -8.037 -11.562 1.00 90.50 84 ASP A N 1
ATOM 625 C CA . ASP A 1 84 ? 16.817 -7.445 -11.632 1.00 90.50 84 ASP A CA 1
ATOM 626 C C . ASP A 1 84 ? 16.447 -6.640 -10.381 1.00 90.50 84 ASP A C 1
ATOM 628 O O . ASP A 1 84 ? 15.681 -5.678 -10.456 1.00 90.50 84 ASP A O 1
ATOM 632 N N . SER A 1 85 ? 17.049 -6.953 -9.229 1.00 89.62 85 SER A N 1
ATOM 633 C CA . SER A 1 85 ? 16.814 -6.221 -7.980 1.00 89.62 85 SER A CA 1
ATOM 634 C C . SER A 1 85 ? 17.296 -4.766 -8.074 1.00 89.62 85 SER A C 1
ATOM 636 O O . SER A 1 85 ? 16.722 -3.865 -7.454 1.00 89.62 85 SER A O 1
ATOM 638 N N . ARG A 1 86 ? 18.284 -4.502 -8.946 1.00 90.44 86 ARG A N 1
ATOM 639 C CA . ARG A 1 86 ? 18.800 -3.156 -9.234 1.00 90.44 86 ARG A CA 1
ATOM 640 C C . ARG A 1 86 ? 17.759 -2.261 -9.898 1.00 90.44 86 ARG A C 1
ATOM 642 O O . ARG A 1 86 ? 17.866 -1.039 -9.778 1.00 90.44 86 ARG A O 1
ATOM 649 N N . LEU A 1 87 ? 16.732 -2.824 -10.544 1.00 92.44 87 LEU A N 1
ATOM 650 C CA . LEU A 1 87 ? 15.624 -2.039 -11.092 1.00 92.44 87 LEU A CA 1
ATOM 651 C C . LEU A 1 87 ? 14.941 -1.218 -9.994 1.00 92.44 87 LEU A C 1
ATOM 653 O O . LEU A 1 87 ? 14.601 -0.069 -10.247 1.00 92.44 87 LEU A O 1
ATOM 657 N N . LEU A 1 88 ? 14.854 -1.715 -8.753 1.00 91.19 88 LEU A N 1
ATOM 658 C CA . LEU A 1 88 ? 14.276 -0.972 -7.620 1.00 91.19 88 LEU A CA 1
ATOM 659 C C . LEU A 1 88 ? 15.047 0.313 -7.258 1.00 91.19 88 LEU A C 1
ATOM 661 O O . LEU A 1 88 ? 14.532 1.146 -6.509 1.00 91.19 88 LEU A O 1
ATOM 665 N N . HIS A 1 89 ? 16.267 0.507 -7.770 1.00 89.38 89 HIS A N 1
ATOM 666 C CA . HIS A 1 89 ? 17.010 1.765 -7.628 1.00 89.38 89 HIS A CA 1
ATOM 667 C C . HIS A 1 89 ? 16.585 2.833 -8.636 1.00 89.38 89 HIS A C 1
ATOM 669 O O . HIS A 1 89 ? 16.794 4.026 -8.387 1.00 89.38 89 HIS A O 1
ATOM 675 N N . ARG A 1 90 ? 15.959 2.433 -9.748 1.00 90.56 90 ARG A N 1
ATOM 676 C CA . ARG A 1 90 ? 15.347 3.373 -10.681 1.00 90.56 90 ARG A CA 1
ATOM 677 C C . ARG A 1 90 ? 14.119 4.004 -10.034 1.00 90.56 90 ARG A C 1
ATOM 679 O O . ARG A 1 90 ? 13.401 3.378 -9.254 1.00 90.56 90 ARG A O 1
ATOM 686 N N . MET A 1 91 ? 13.887 5.278 -10.338 1.00 89.19 91 MET A N 1
ATOM 687 C CA . MET A 1 91 ? 12.806 6.034 -9.705 1.00 89.19 91 MET A CA 1
ATOM 688 C C . MET A 1 91 ? 11.420 5.478 -10.031 1.00 89.19 91 MET A C 1
ATOM 690 O O . MET A 1 91 ? 10.593 5.399 -9.130 1.00 89.19 91 MET A O 1
ATOM 694 N N . ASP A 1 92 ? 11.181 5.106 -11.284 1.00 91.94 92 ASP A N 1
ATOM 695 C CA . ASP A 1 92 ? 9.930 4.515 -11.761 1.00 91.94 92 ASP A CA 1
ATOM 696 C C . ASP A 1 92 ? 9.605 3.215 -11.007 1.00 91.94 92 ASP A C 1
ATOM 698 O O . ASP A 1 92 ? 8.551 3.120 -10.380 1.00 91.94 92 ASP A O 1
ATOM 702 N N . PHE A 1 93 ? 10.543 2.268 -10.965 1.00 93.31 93 PHE A N 1
ATOM 703 C CA . PHE A 1 93 ? 10.374 0.978 -10.287 1.00 93.31 93 PHE A CA 1
ATOM 704 C C . PHE A 1 93 ? 10.319 1.0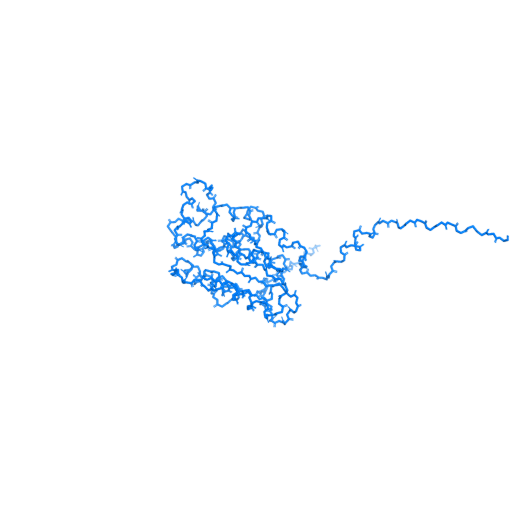98 -8.763 1.00 93.31 93 PHE A C 1
ATOM 706 O O . PHE A 1 93 ? 9.417 0.546 -8.141 1.00 93.31 93 PHE A O 1
ATOM 713 N N . GLY A 1 94 ? 11.242 1.830 -8.134 1.00 91.56 94 GLY A N 1
ATOM 714 C CA . GLY A 1 94 ? 11.279 1.946 -6.674 1.00 91.56 94 GLY A CA 1
ATOM 715 C C . GLY A 1 94 ? 10.029 2.622 -6.101 1.00 91.56 94 GLY A C 1
ATOM 716 O O . GLY A 1 94 ? 9.497 2.200 -5.073 1.00 91.56 94 GLY A O 1
ATOM 717 N N . ARG A 1 95 ? 9.513 3.653 -6.785 1.00 92.19 95 ARG A N 1
ATOM 718 C CA . ARG A 1 95 ? 8.272 4.335 -6.388 1.00 92.19 95 ARG A CA 1
ATOM 719 C C . ARG A 1 95 ? 7.040 3.475 -6.656 1.00 92.19 95 ARG A C 1
ATOM 721 O O . ARG A 1 95 ? 6.157 3.433 -5.803 1.00 92.19 95 ARG A O 1
ATOM 728 N N . ALA A 1 96 ? 6.989 2.788 -7.799 1.00 94.44 96 ALA A N 1
ATOM 729 C CA . ALA A 1 96 ? 5.923 1.844 -8.125 1.00 94.44 96 ALA A CA 1
ATOM 730 C C . ALA A 1 96 ? 5.846 0.701 -7.105 1.00 94.44 96 ALA A C 1
ATOM 732 O O . ALA A 1 96 ? 4.769 0.421 -6.586 1.00 94.44 96 ALA A O 1
ATOM 733 N N . ALA A 1 97 ? 6.991 0.111 -6.751 1.00 93.62 97 ALA A N 1
ATOM 734 C CA . ALA A 1 97 ? 7.088 -0.952 -5.757 1.00 93.62 97 ALA A CA 1
ATOM 735 C C . ALA A 1 97 ? 6.597 -0.493 -4.380 1.00 93.62 97 ALA A C 1
ATOM 737 O O . ALA A 1 97 ? 5.815 -1.196 -3.743 1.00 93.62 97 ALA A O 1
ATOM 738 N N . LEU A 1 98 ? 7.005 0.703 -3.934 1.00 92.31 98 LEU A N 1
ATOM 739 C CA . LEU A 1 98 ? 6.539 1.249 -2.660 1.00 92.31 98 LEU A CA 1
ATOM 740 C C . LEU A 1 98 ? 5.028 1.510 -2.674 1.00 92.31 98 LEU A C 1
ATOM 742 O O . LEU A 1 98 ? 4.347 1.149 -1.721 1.00 92.31 98 LEU A O 1
ATOM 746 N N . PHE A 1 99 ? 4.502 2.108 -3.747 1.00 94.50 99 PHE A N 1
ATOM 747 C CA . PHE A 1 99 ? 3.067 2.354 -3.895 1.00 94.50 99 PHE A CA 1
ATOM 748 C C . PHE A 1 99 ? 2.267 1.045 -3.852 1.00 94.50 99 PHE A C 1
ATOM 750 O O . PHE A 1 99 ? 1.343 0.926 -3.051 1.00 94.50 99 PHE A O 1
ATOM 757 N N . ALA A 1 100 ? 2.660 0.046 -4.649 1.00 95.56 100 ALA A N 1
ATOM 758 C CA . ALA A 1 100 ? 2.004 -1.260 -4.693 1.00 95.56 100 ALA A CA 1
ATOM 759 C C . ALA A 1 100 ? 2.021 -1.959 -3.329 1.00 95.56 100 ALA A C 1
ATOM 761 O O . ALA A 1 100 ? 0.980 -2.406 -2.854 1.00 95.56 100 ALA A O 1
ATOM 762 N N . TYR A 1 101 ? 3.178 -1.976 -2.660 1.00 93.94 101 TYR A N 1
ATOM 763 C CA . TYR A 1 101 ? 3.311 -2.527 -1.314 1.00 93.94 101 TYR A CA 1
ATOM 764 C C . TYR A 1 101 ? 2.383 -1.830 -0.314 1.00 93.94 101 TYR A C 1
ATOM 766 O O . TYR A 1 101 ? 1.670 -2.493 0.436 1.00 93.94 101 TYR A O 1
ATOM 774 N N . GLN A 1 102 ? 2.373 -0.494 -0.306 1.00 94.31 102 GLN A N 1
ATOM 775 C CA . GLN A 1 102 ? 1.615 0.267 0.682 1.00 94.31 102 GLN A CA 1
ATOM 776 C C . GLN A 1 102 ? 0.101 0.128 0.510 1.00 94.31 102 GLN A C 1
ATOM 778 O O . GLN A 1 102 ? -0.619 0.007 1.501 1.00 94.31 102 GLN A O 1
ATOM 783 N N . VAL A 1 103 ? -0.381 0.122 -0.736 1.00 96.06 103 VAL A N 1
ATOM 784 C CA . VAL A 1 103 ? -1.799 -0.121 -1.030 1.00 96.06 103 VAL A CA 1
ATOM 785 C C . VAL A 1 103 ? -2.185 -1.545 -0.623 1.00 96.06 103 VAL A C 1
ATOM 787 O O . VAL A 1 103 ? -3.162 -1.716 0.106 1.00 96.06 103 VAL A O 1
ATOM 790 N N . ALA A 1 104 ? -1.395 -2.548 -1.017 1.00 94.88 104 ALA A N 1
ATOM 791 C CA . ALA A 1 104 ? -1.674 -3.950 -0.710 1.00 94.88 104 ALA A CA 1
ATOM 792 C C . ALA A 1 104 ? -1.704 -4.228 0.799 1.00 94.88 104 ALA A C 1
ATOM 794 O O . ALA A 1 104 ? -2.620 -4.891 1.294 1.00 94.88 104 ALA A O 1
ATOM 795 N N . LEU A 1 105 ? -0.756 -3.670 1.557 1.00 91.56 105 LEU A N 1
ATOM 796 C CA . LEU A 1 105 ? -0.716 -3.841 3.007 1.00 91.56 105 LEU A CA 1
ATOM 797 C C . LEU A 1 105 ? -1.902 -3.158 3.700 1.00 91.56 105 LEU A C 1
ATOM 799 O O . LEU A 1 105 ? -2.545 -3.759 4.557 1.00 91.56 105 LEU A O 1
ATOM 803 N N . TYR A 1 106 ? -2.247 -1.937 3.280 1.00 92.88 106 TYR A N 1
ATOM 804 C CA . TYR A 1 106 ? -3.413 -1.232 3.810 1.00 92.88 106 TYR A CA 1
ATOM 805 C C . TYR A 1 106 ? -4.711 -2.014 3.582 1.00 92.88 106 TYR A C 1
ATOM 807 O O . TYR A 1 106 ? -5.514 -2.158 4.504 1.00 92.88 106 TYR A O 1
ATOM 815 N N . ARG A 1 107 ? -4.923 -2.549 2.372 1.00 92.19 107 ARG A N 1
ATOM 816 C CA . ARG A 1 107 ? -6.115 -3.359 2.074 1.00 92.19 107 ARG A CA 1
ATOM 817 C C . ARG A 1 107 ? -6.127 -4.675 2.840 1.00 92.19 107 ARG A C 1
ATOM 819 O O . ARG A 1 107 ? -7.190 -5.071 3.297 1.00 92.19 107 ARG A O 1
ATOM 826 N N . THR A 1 108 ? -4.965 -5.288 3.060 1.00 90.69 108 THR A N 1
ATOM 827 C CA . THR A 1 108 ? -4.835 -6.479 3.915 1.00 90.69 108 THR A CA 1
ATOM 828 C C . THR A 1 108 ? -5.324 -6.191 5.334 1.00 90.69 108 THR A C 1
ATOM 830 O O . THR A 1 108 ? -6.128 -6.943 5.871 1.00 90.69 108 THR A O 1
ATOM 833 N N . TRP A 1 109 ? -4.928 -5.058 5.925 1.00 88.44 109 TRP A N 1
ATOM 834 C CA . TRP A 1 109 ? -5.435 -4.658 7.240 1.00 88.44 109 TRP A CA 1
ATOM 835 C C . TRP A 1 109 ? -6.942 -4.418 7.256 1.00 88.44 109 TRP A C 1
ATOM 837 O O . TRP A 1 109 ? -7.608 -4.795 8.216 1.00 88.44 109 TRP A O 1
ATOM 847 N N . GLN A 1 110 ? -7.495 -3.805 6.209 1.00 86.19 110 GLN A N 1
ATOM 848 C CA . GLN A 1 110 ? -8.943 -3.620 6.113 1.00 86.19 110 GLN A CA 1
ATOM 849 C C . GLN A 1 110 ? -9.693 -4.949 5.998 1.00 86.19 110 GLN A C 1
ATOM 851 O O . GLN A 1 110 ? -10.753 -5.093 6.604 1.00 86.19 110 GLN A O 1
ATOM 856 N N . ASP A 1 111 ? -9.143 -5.903 5.249 1.00 86.69 111 ASP A N 1
ATOM 857 C CA . ASP A 1 111 ? -9.705 -7.245 5.093 1.00 86.69 111 ASP A CA 1
ATOM 858 C C . ASP A 1 111 ? -9.710 -8.013 6.423 1.00 86.69 111 ASP A C 1
ATOM 860 O O . ASP A 1 111 ? -10.702 -8.643 6.777 1.00 86.69 111 ASP A O 1
ATOM 864 N N . TRP A 1 112 ? -8.669 -7.837 7.243 1.00 84.94 112 TRP A N 1
ATOM 865 C CA . TRP A 1 112 ? -8.613 -8.360 8.616 1.00 84.94 112 TRP A CA 1
ATOM 866 C C . TRP A 1 112 ? -9.537 -7.634 9.604 1.00 84.94 112 TRP A C 1
ATOM 868 O O . TRP A 1 112 ? -9.605 -7.998 10.777 1.00 84.94 112 TRP A O 1
ATOM 878 N N . GLY A 1 113 ? -10.232 -6.582 9.167 1.00 80.62 113 GLY A N 1
ATOM 879 C CA . GLY A 1 113 ? -11.101 -5.792 10.029 1.00 80.62 113 GLY A CA 1
ATOM 880 C C . GLY A 1 113 ? -10.340 -4.829 10.941 1.00 80.62 113 GLY A C 1
ATOM 881 O O . GLY A 1 113 ? -10.798 -4.518 12.038 1.00 80.62 113 GLY A O 1
ATOM 882 N N . LEU A 1 114 ? -9.180 -4.317 10.540 1.00 82.44 114 LEU A N 1
ATOM 883 C CA . LEU A 1 114 ? -8.554 -3.229 11.283 1.00 82.44 114 LEU A CA 1
ATOM 884 C C . LEU A 1 114 ? -9.311 -1.914 11.038 1.00 82.44 114 LEU A C 1
ATOM 886 O O . LEU A 1 114 ? -9.448 -1.450 9.902 1.00 82.44 114 LEU A O 1
ATOM 890 N N . ARG A 1 115 ? -9.786 -1.276 12.115 1.00 80.44 115 ARG A N 1
ATOM 891 C CA . ARG A 1 115 ? -10.430 0.044 12.043 1.00 80.44 115 ARG A CA 1
ATOM 892 C C . ARG A 1 115 ? -9.377 1.146 11.977 1.00 80.44 115 ARG A C 1
ATOM 894 O O . ARG A 1 115 ? -8.791 1.519 12.992 1.00 80.44 115 ARG A O 1
ATOM 901 N N . ILE A 1 116 ? -9.171 1.677 10.776 1.00 85.81 116 ILE A N 1
ATOM 902 C CA . ILE A 1 116 ? -8.219 2.759 10.525 1.00 85.81 116 ILE A CA 1
ATOM 903 C C . ILE A 1 116 ? -8.953 4.100 10.605 1.00 85.81 116 ILE A C 1
ATOM 905 O O . ILE A 1 116 ? -9.805 4.391 9.770 1.00 85.81 116 ILE A O 1
ATOM 909 N N . ALA A 1 117 ? -8.626 4.896 11.620 1.00 86.12 117 ALA A N 1
ATOM 910 C CA . ALA A 1 117 ? -9.274 6.172 11.921 1.00 86.12 117 ALA A CA 1
ATOM 911 C C . ALA A 1 117 ? -8.731 7.328 11.069 1.00 86.12 117 ALA A C 1
ATOM 913 O O . ALA A 1 117 ? -9.469 8.237 10.702 1.00 86.12 117 ALA A O 1
ATOM 914 N N . ALA A 1 118 ? -7.440 7.290 10.740 1.00 87.81 118 ALA A N 1
ATOM 915 C CA . ALA A 1 118 ? -6.781 8.337 9.973 1.00 87.81 118 ALA A CA 1
ATOM 916 C C . ALA A 1 118 ? -5.641 7.769 9.129 1.00 87.81 118 ALA A C 1
ATOM 918 O O . ALA A 1 118 ? -5.017 6.770 9.493 1.00 87.81 118 ALA A O 1
ATOM 919 N N . VAL A 1 119 ? -5.341 8.433 8.011 1.00 89.94 119 VAL A N 1
ATOM 920 C CA . VAL A 1 119 ? -4.161 8.130 7.201 1.00 89.94 119 VAL A CA 1
ATOM 921 C C . VAL A 1 119 ? -3.392 9.396 6.849 1.00 89.94 119 VAL A C 1
ATOM 923 O O . VAL A 1 119 ? -3.983 10.444 6.593 1.00 89.94 119 VAL A O 1
ATOM 926 N N . ALA A 1 120 ? -2.070 9.295 6.787 1.00 87.31 120 ALA A N 1
ATOM 927 C CA . ALA A 1 120 ? -1.201 10.341 6.258 1.00 87.31 120 ALA A CA 1
ATOM 928 C C . ALA A 1 120 ? -0.081 9.711 5.434 1.00 87.31 120 ALA A C 1
ATOM 930 O O . ALA A 1 120 ? 0.228 8.535 5.592 1.00 87.31 120 ALA A O 1
ATOM 931 N N . GLY A 1 121 ? 0.558 10.488 4.565 1.00 84.31 121 GLY A N 1
ATOM 932 C CA . GLY A 1 121 ? 1.712 9.997 3.826 1.00 84.31 121 GLY A CA 1
ATOM 933 C C . GLY A 1 121 ? 2.617 11.099 3.304 1.00 84.31 121 GLY A C 1
ATOM 934 O O . GLY A 1 121 ? 2.198 12.250 3.171 1.00 84.31 121 GLY A O 1
ATOM 935 N N . ASP A 1 122 ? 3.857 10.723 2.995 1.00 81.19 122 ASP A N 1
ATOM 936 C CA . ASP A 1 122 ? 4.865 11.600 2.392 1.00 81.19 122 ASP A CA 1
ATOM 937 C C . ASP A 1 122 ? 5.322 11.071 1.023 1.00 81.19 122 ASP A C 1
ATOM 939 O O . ASP A 1 122 ? 5.477 9.867 0.808 1.00 81.19 122 ASP A O 1
ATOM 943 N N . GLY A 1 123 ? 5.539 11.978 0.067 1.00 83.81 123 GLY A N 1
ATOM 944 C CA . GLY A 1 123 ? 5.945 11.646 -1.300 1.00 83.81 123 GLY A CA 1
ATOM 945 C C . GLY A 1 123 ? 4.993 10.654 -1.982 1.00 83.81 123 GLY A C 1
ATOM 946 O O . GLY A 1 123 ? 3.831 10.967 -2.234 1.00 83.81 123 GLY A O 1
ATOM 947 N N . VAL A 1 124 ? 5.486 9.450 -2.293 1.00 88.56 124 VAL A N 1
ATOM 948 C CA . VAL A 1 124 ? 4.657 8.358 -2.842 1.00 88.56 124 VAL A CA 1
ATOM 949 C C . VAL A 1 124 ? 3.572 7.933 -1.854 1.00 88.56 124 VAL A C 1
ATOM 951 O O . VAL A 1 124 ? 2.445 7.691 -2.272 1.00 88.56 124 VAL A O 1
ATOM 954 N N . GLY A 1 125 ? 3.860 7.942 -0.553 1.00 88.31 125 GLY A N 1
ATOM 955 C CA . GLY A 1 125 ? 2.874 7.614 0.469 1.00 88.31 125 GLY A CA 1
ATOM 956 C C . GLY A 1 125 ? 1.694 8.584 0.506 1.00 88.31 125 GLY A C 1
ATOM 957 O O . GLY A 1 125 ? 0.590 8.189 0.860 1.00 88.31 125 GLY A O 1
ATOM 958 N N . ALA A 1 126 ? 1.870 9.836 0.067 1.00 88.56 126 ALA A N 1
ATOM 959 C CA . ALA A 1 126 ? 0.754 10.769 -0.089 1.00 88.56 126 ALA A CA 1
ATOM 960 C C . ALA A 1 126 ? -0.187 10.358 -1.238 1.00 88.56 126 ALA A C 1
ATOM 962 O O . ALA A 1 126 ? -1.400 10.541 -1.136 1.00 88.56 126 ALA A O 1
ATOM 963 N N . LEU A 1 127 ? 0.354 9.771 -2.316 1.00 91.56 127 LEU A N 1
ATOM 964 C CA . LEU A 1 127 ? -0.454 9.178 -3.389 1.00 91.56 127 LEU A CA 1
ATOM 965 C C . LEU A 1 127 ? -1.208 7.954 -2.870 1.00 91.56 127 LEU A C 1
ATOM 967 O O . LEU A 1 127 ? -2.396 7.826 -3.154 1.00 91.56 127 LEU A O 1
ATOM 971 N N . THR A 1 128 ? -0.546 7.108 -2.075 1.00 94.06 128 THR A N 1
ATOM 972 C CA . THR A 1 128 ? -1.183 5.979 -1.386 1.00 94.06 128 THR A CA 1
ATOM 973 C C . THR A 1 128 ? -2.335 6.467 -0.510 1.00 94.06 128 THR A C 1
ATOM 975 O O . THR A 1 128 ? -3.459 6.016 -0.697 1.00 94.06 128 THR A O 1
ATOM 978 N N . ALA A 1 129 ? -2.099 7.445 0.373 1.00 90.94 129 ALA A N 1
ATOM 979 C CA . ALA A 1 129 ? -3.114 8.020 1.257 1.00 90.94 129 ALA A CA 1
ATOM 980 C C . ALA A 1 129 ? -4.319 8.568 0.474 1.00 90.94 129 ALA A C 1
ATOM 982 O O . ALA A 1 129 ? -5.468 8.258 0.792 1.00 90.94 129 ALA A O 1
ATOM 983 N N . ALA A 1 130 ? -4.066 9.351 -0.580 1.00 91.88 130 ALA A N 1
ATOM 984 C CA . ALA A 1 130 ? -5.118 9.892 -1.436 1.00 91.88 130 ALA A CA 1
ATOM 985 C C . ALA A 1 130 ? -5.897 8.787 -2.164 1.00 91.88 130 ALA A C 1
ATOM 987 O O . ALA A 1 130 ? -7.113 8.887 -2.311 1.00 91.88 130 ALA A O 1
ATOM 988 N N . HIS A 1 131 ? -5.214 7.727 -2.598 1.00 95.56 131 HIS A N 1
ATOM 989 C CA . HIS A 1 131 ? -5.851 6.602 -3.262 1.00 95.56 131 HIS A CA 1
ATOM 990 C C . HIS A 1 131 ? -6.739 5.788 -2.316 1.00 95.56 131 HIS A C 1
ATOM 992 O O . HIS A 1 131 ? -7.916 5.570 -2.605 1.00 95.56 131 HIS A O 1
ATOM 998 N N . VAL A 1 132 ? -6.214 5.377 -1.160 1.00 94.56 132 VAL A N 1
ATOM 999 C CA . VAL A 1 132 ? -6.953 4.506 -0.234 1.00 94.56 132 VAL A CA 1
ATOM 1000 C C . VAL A 1 132 ? -8.157 5.199 0.409 1.00 94.56 132 VAL A C 1
ATOM 1002 O O . VAL A 1 132 ? -9.131 4.530 0.747 1.00 94.56 132 VAL A O 1
ATOM 1005 N N . THR A 1 133 ? -8.127 6.534 0.500 1.00 91.88 133 THR A N 1
ATOM 1006 C CA . THR A 1 133 ? -9.256 7.379 0.937 1.00 91.88 133 THR A CA 1
ATOM 1007 C C . THR A 1 133 ? -10.244 7.716 -0.183 1.00 91.88 133 THR A C 1
ATOM 1009 O O . THR A 1 133 ? -11.196 8.456 0.044 1.00 91.88 133 THR A O 1
ATOM 1012 N N . GLY A 1 134 ? -10.031 7.210 -1.402 1.00 92.69 134 GLY A N 1
ATOM 1013 C CA . GLY A 1 134 ? -10.925 7.434 -2.541 1.00 92.69 134 GLY A CA 1
ATOM 1014 C C . GLY A 1 134 ? -10.823 8.821 -3.183 1.00 92.69 134 GLY A C 1
ATOM 1015 O O . GLY A 1 134 ? -11.577 9.118 -4.103 1.00 92.69 134 GLY A O 1
ATOM 1016 N N . ARG A 1 135 ? -9.881 9.671 -2.751 1.00 94.38 135 ARG A N 1
ATOM 1017 C CA . ARG A 1 135 ? -9.642 11.004 -3.340 1.00 94.38 135 ARG A CA 1
ATOM 1018 C C . ARG A 1 135 ? -8.884 10.945 -4.668 1.00 94.38 135 ARG A C 1
ATOM 1020 O O . ARG A 1 135 ? -8.842 11.940 -5.388 1.00 94.38 135 ARG A O 1
ATOM 1027 N N . LEU A 1 136 ? -8.240 9.817 -4.966 1.00 92.56 136 LEU A N 1
ATOM 1028 C CA . LEU A 1 136 ? -7.482 9.591 -6.193 1.00 92.56 136 LEU A CA 1
ATOM 1029 C C . LEU A 1 136 ? -7.757 8.186 -6.742 1.00 92.56 136 LEU A C 1
ATOM 1031 O O . LEU A 1 136 ? -7.579 7.188 -6.044 1.00 92.56 136 LEU A O 1
ATOM 1035 N N . ASP A 1 137 ? -8.162 8.086 -8.005 1.00 96.38 137 ASP A N 1
ATOM 1036 C CA . ASP A 1 137 ? -8.378 6.787 -8.639 1.00 96.38 137 ASP A CA 1
ATOM 1037 C C . ASP A 1 137 ? -7.053 6.026 -8.848 1.00 96.38 137 ASP A C 1
ATOM 1039 O O . ASP A 1 137 ? -5.976 6.624 -8.955 1.00 96.38 137 ASP A O 1
ATOM 1043 N N . LEU A 1 138 ? -7.132 4.692 -8.923 1.00 96.81 138 LEU A N 1
ATOM 1044 C CA . LEU A 1 138 ? -5.955 3.824 -9.022 1.00 96.81 138 LEU A CA 1
ATOM 1045 C C . LEU A 1 138 ? -5.110 4.113 -10.270 1.00 96.81 138 LEU A C 1
ATOM 1047 O O . LEU A 1 138 ? -3.885 4.132 -10.187 1.00 96.81 138 LEU A O 1
ATOM 1051 N N . ARG A 1 139 ? -5.735 4.359 -11.430 1.00 95.62 139 ARG A N 1
ATOM 1052 C CA . ARG A 1 139 ? -5.007 4.568 -12.694 1.00 95.62 139 ARG A CA 1
ATOM 1053 C C . ARG A 1 139 ? -4.205 5.866 -12.647 1.00 95.62 139 ARG A C 1
ATOM 1055 O O . ARG A 1 139 ? -3.042 5.895 -13.056 1.00 95.62 139 ARG A O 1
ATOM 1062 N N . THR A 1 140 ? -4.799 6.934 -12.120 1.00 95.06 140 THR A N 1
ATOM 1063 C CA . THR A 1 140 ? -4.122 8.218 -11.924 1.00 95.06 140 THR A CA 1
ATOM 1064 C C . THR A 1 140 ? -3.031 8.119 -10.862 1.00 95.06 140 THR A C 1
ATOM 1066 O O . THR A 1 140 ? -1.931 8.636 -11.081 1.00 95.06 140 THR A O 1
ATOM 1069 N N . ALA A 1 141 ? -3.298 7.448 -9.738 1.00 94.94 141 ALA A N 1
ATOM 1070 C CA . ALA A 1 141 ? -2.311 7.225 -8.685 1.00 94.94 141 ALA A CA 1
ATOM 1071 C C . ALA A 1 141 ? -1.099 6.437 -9.209 1.00 94.94 141 ALA A C 1
ATOM 1073 O O . ALA A 1 141 ? 0.032 6.895 -9.051 1.00 94.94 141 ALA A O 1
ATOM 1074 N N . ALA A 1 142 ? -1.335 5.338 -9.935 1.00 95.31 142 ALA A N 1
ATOM 1075 C CA . ALA A 1 142 ? -0.305 4.515 -10.565 1.00 95.31 142 ALA A CA 1
ATOM 1076 C C . ALA A 1 142 ? 0.558 5.325 -11.547 1.00 95.31 142 ALA A C 1
ATOM 1078 O O . ALA A 1 142 ? 1.785 5.322 -11.454 1.00 95.31 142 ALA A O 1
ATOM 1079 N N . ARG A 1 143 ? -0.064 6.117 -12.432 1.00 94.62 143 ARG A N 1
ATOM 1080 C CA . ARG A 1 143 ? 0.670 7.009 -13.348 1.00 94.62 143 ARG A CA 1
ATOM 1081 C C . ARG A 1 143 ? 1.570 7.991 -12.589 1.00 94.62 143 ARG A C 1
ATOM 1083 O O . ARG A 1 143 ? 2.725 8.171 -12.963 1.00 94.62 143 ARG A O 1
ATOM 1090 N N . ARG A 1 144 ? 1.067 8.616 -11.519 1.00 93.56 144 ARG A N 1
ATOM 1091 C CA . ARG A 1 144 ? 1.837 9.573 -10.697 1.00 93.56 144 ARG A CA 1
ATOM 1092 C C . ARG A 1 144 ? 2.921 8.899 -9.851 1.00 93.56 144 ARG A C 1
ATOM 1094 O O . ARG A 1 144 ? 3.938 9.531 -9.553 1.00 93.56 144 ARG A O 1
ATOM 1101 N N . ALA A 1 145 ? 2.731 7.640 -9.463 1.00 92.56 145 ALA A N 1
ATOM 1102 C CA . ALA A 1 145 ? 3.754 6.861 -8.776 1.00 92.56 145 ALA A CA 1
ATOM 1103 C C . ALA A 1 145 ? 4.990 6.690 -9.674 1.00 92.56 145 ALA A C 1
ATOM 1105 O O . ALA A 1 145 ? 6.102 6.905 -9.196 1.00 92.56 145 ALA A O 1
ATOM 1106 N N . LEU A 1 146 ? 4.780 6.445 -10.972 1.00 92.12 146 LEU A N 1
ATOM 1107 C CA . LEU A 1 146 ? 5.834 6.260 -11.975 1.00 92.12 146 LEU A CA 1
ATOM 1108 C C . LEU A 1 146 ? 6.552 7.560 -12.361 1.00 92.12 146 LEU A C 1
ATOM 1110 O O . LEU A 1 146 ? 7.777 7.593 -12.425 1.00 92.12 146 LEU A O 1
ATOM 1114 N N . THR A 1 147 ? 5.802 8.637 -12.615 1.00 86.69 147 THR A N 1
ATOM 1115 C CA . THR A 1 147 ? 6.348 9.864 -13.232 1.00 86.69 147 THR A CA 1
ATOM 1116 C C . THR A 1 147 ? 6.600 11.007 -12.253 1.00 86.69 147 THR A C 1
ATOM 1118 O O . THR A 1 147 ? 7.151 12.045 -12.622 1.00 86.69 147 THR A O 1
ATOM 1121 N N . GLY A 1 148 ? 6.178 10.861 -10.996 1.00 75.75 148 GLY A N 1
ATOM 1122 C CA . GLY A 1 148 ? 6.296 11.928 -10.015 1.00 75.75 148 GLY A CA 1
ATOM 1123 C C . GLY A 1 148 ? 7.754 12.281 -9.720 1.00 75.75 148 GLY A C 1
ATOM 1124 O O . GLY A 1 148 ? 8.600 11.414 -9.488 1.00 75.75 148 GLY A O 1
ATOM 1125 N N . ARG A 1 149 ? 8.047 13.583 -9.655 1.00 67.44 149 ARG A N 1
ATOM 1126 C CA . ARG A 1 149 ? 9.367 14.068 -9.238 1.00 67.44 149 ARG A CA 1
ATOM 1127 C C . ARG A 1 149 ? 9.628 13.706 -7.771 1.00 67.44 149 ARG A C 1
ATOM 1129 O O . ARG A 1 149 ? 8.703 13.494 -6.977 1.00 67.44 149 ARG A O 1
ATOM 1136 N N . ARG A 1 150 ? 10.905 13.619 -7.395 1.00 63.50 150 ARG A N 1
ATOM 1137 C CA . ARG A 1 150 ? 11.298 13.600 -5.981 1.00 63.50 150 ARG A CA 1
ATOM 1138 C C . ARG A 1 150 ? 10.992 14.980 -5.403 1.00 63.50 150 ARG A C 1
ATOM 1140 O O . ARG A 1 150 ? 11.670 15.947 -5.724 1.00 63.50 150 ARG A O 1
ATOM 1147 N N . THR A 1 151 ? 9.949 15.077 -4.591 1.00 56.94 151 THR A N 1
ATOM 1148 C CA . THR A 1 151 ? 9.706 16.261 -3.765 1.00 56.94 151 THR A CA 1
ATOM 1149 C C . THR A 1 151 ? 10.648 16.215 -2.564 1.00 56.94 151 THR A C 1
ATOM 1151 O O . THR A 1 151 ? 10.962 15.125 -2.073 1.00 56.94 151 THR A O 1
ATOM 1154 N N . ARG A 1 152 ? 11.104 17.377 -2.074 1.00 55.97 152 ARG A N 1
ATOM 1155 C CA . ARG A 1 152 ? 11.710 17.447 -0.734 1.00 55.97 152 ARG A CA 1
ATOM 1156 C C . ARG A 1 152 ? 10.680 16.864 0.241 1.00 55.97 152 ARG A C 1
ATOM 1158 O O . ARG A 1 152 ? 9.512 17.246 0.176 1.00 55.97 152 ARG A O 1
ATOM 1165 N N . GLY A 1 153 ? 11.079 15.850 1.011 1.00 54.97 153 GLY A N 1
ATOM 1166 C CA . GLY A 1 153 ? 10.159 15.119 1.887 1.00 54.97 153 GLY A CA 1
ATOM 1167 C C . GLY A 1 153 ? 9.489 16.077 2.864 1.00 54.97 153 GLY A C 1
ATOM 1168 O O . GLY A 1 153 ? 10.144 16.992 3.366 1.00 54.97 153 GLY A O 1
ATOM 1169 N N . ARG A 1 154 ? 8.190 15.901 3.111 1.00 58.56 154 ARG A N 1
ATOM 1170 C CA . ARG A 1 154 ? 7.558 16.540 4.267 1.00 58.56 154 ARG A CA 1
ATOM 1171 C C . ARG A 1 154 ? 8.165 15.937 5.534 1.00 58.56 154 ARG A C 1
ATOM 1173 O O . ARG A 1 154 ? 8.532 14.766 5.550 1.00 58.56 154 ARG A O 1
ATOM 1180 N N . ASP A 1 155 ? 8.265 16.750 6.581 1.00 67.62 155 ASP A N 1
ATOM 1181 C CA . ASP A 1 155 ? 8.690 16.316 7.912 1.00 67.62 155 ASP A CA 1
ATOM 1182 C C . ASP A 1 155 ? 7.772 15.175 8.395 1.00 67.62 155 ASP A C 1
ATOM 1184 O O . ASP A 1 155 ? 6.598 15.399 8.697 1.00 67.62 155 ASP A O 1
ATOM 1188 N N . GLU A 1 156 ? 8.280 13.941 8.420 1.00 66.81 156 GLU A N 1
ATOM 1189 C CA . GLU A 1 156 ? 7.545 12.758 8.884 1.00 66.81 156 GLU A CA 1
ATOM 1190 C C . GLU A 1 156 ? 7.055 12.959 10.327 1.00 66.81 156 GLU A C 1
ATOM 1192 O O . GLU A 1 156 ? 5.945 12.543 10.664 1.00 66.81 156 GLU A O 1
ATOM 1197 N N . ALA A 1 157 ? 7.795 13.725 11.141 1.00 68.00 157 ALA A N 1
ATOM 1198 C CA . ALA A 1 157 ? 7.378 14.083 12.491 1.00 68.00 157 ALA A CA 1
ATOM 1199 C C . ALA A 1 157 ? 6.110 14.942 12.464 1.00 68.00 157 ALA A C 1
ATOM 1201 O O . ALA A 1 157 ? 5.229 14.779 13.305 1.00 68.00 157 ALA A O 1
ATOM 1202 N N . ARG A 1 158 ? 5.964 15.830 11.473 1.00 71.81 158 ARG A N 1
ATOM 1203 C CA . ARG A 1 158 ? 4.734 16.609 11.279 1.00 71.81 158 ARG A CA 1
ATOM 1204 C C . ARG A 1 158 ? 3.559 15.712 10.903 1.00 71.81 158 ARG A C 1
ATOM 1206 O O . ARG A 1 158 ? 2.458 15.965 11.380 1.00 71.81 158 ARG A O 1
ATOM 1213 N N . ALA A 1 159 ? 3.777 14.680 10.086 1.00 74.19 159 ALA A N 1
ATOM 1214 C CA . ALA A 1 159 ? 2.728 13.719 9.745 1.00 74.19 159 ALA A CA 1
ATOM 1215 C C . ALA A 1 159 ? 2.289 12.910 10.976 1.00 74.19 159 ALA A C 1
ATOM 1217 O O . ALA A 1 159 ? 1.094 12.815 11.236 1.00 74.19 159 ALA A O 1
ATOM 1218 N N . VAL A 1 160 ? 3.234 12.412 11.782 1.00 72.50 160 VAL A N 1
ATOM 1219 C CA . VAL A 1 160 ? 2.931 11.712 13.044 1.00 72.50 160 VAL A CA 1
ATOM 1220 C C . VAL A 1 160 ? 2.203 12.632 14.029 1.00 72.50 160 VAL A C 1
ATOM 1222 O O . VAL A 1 160 ? 1.182 12.234 14.585 1.00 72.50 160 VAL A O 1
ATOM 1225 N N . ARG A 1 161 ? 2.661 13.881 14.210 1.00 75.62 161 ARG A N 1
ATOM 1226 C CA . ARG A 1 161 ? 1.978 14.876 15.059 1.00 75.62 161 ARG A CA 1
ATOM 1227 C C . ARG A 1 161 ? 0.544 15.137 14.588 1.00 75.62 161 ARG A C 1
ATOM 1229 O O . ARG A 1 161 ? -0.365 15.117 15.409 1.00 75.62 161 ARG A O 1
ATOM 1236 N N . ALA A 1 162 ? 0.334 15.314 13.283 1.00 77.69 162 ALA A N 1
ATOM 1237 C CA . ALA A 1 162 ? -0.996 15.520 12.708 1.00 77.69 162 ALA A CA 1
ATOM 1238 C C . ALA A 1 162 ? -1.908 14.289 12.850 1.00 77.69 162 ALA A C 1
ATOM 1240 O O . ALA A 1 162 ? -3.112 14.432 13.023 1.00 77.69 162 ALA A O 1
ATOM 1241 N N . LEU A 1 163 ? -1.358 13.071 12.805 1.00 78.06 163 LEU A N 1
ATOM 1242 C CA . LEU A 1 163 ? -2.133 11.863 13.099 1.00 78.06 163 LEU A CA 1
ATOM 1243 C C . LEU A 1 163 ? -2.494 11.783 14.584 1.00 78.06 163 LEU A C 1
ATOM 1245 O O . LEU A 1 163 ? -3.625 11.440 14.911 1.00 78.06 163 LEU A O 1
ATOM 1249 N N . ARG A 1 164 ? -1.589 12.154 15.492 1.00 75.69 164 ARG A N 1
ATOM 1250 C CA . ARG A 1 164 ? -1.873 12.167 16.936 1.00 75.69 164 ARG A CA 1
ATOM 1251 C C . ARG A 1 164 ? -2.959 13.173 17.315 1.00 75.69 164 ARG A C 1
ATOM 1253 O O . ARG A 1 164 ? -3.785 12.864 18.168 1.00 75.69 164 ARG A O 1
ATOM 1260 N N . THR A 1 165 ? -3.044 14.319 16.633 1.00 77.88 165 THR A N 1
ATOM 1261 C CA . THR A 1 165 ? -4.122 15.297 16.877 1.00 77.88 165 THR A CA 1
ATOM 1262 C C . THR A 1 165 ? -5.516 14.780 16.506 1.00 77.88 165 THR A C 1
ATOM 1264 O O . THR A 1 165 ? -6.502 15.415 16.851 1.00 77.88 165 THR A O 1
ATOM 1267 N N . THR A 1 166 ? -5.626 13.629 15.829 1.00 73.94 166 THR A N 1
ATOM 1268 C CA . THR A 1 166 ? -6.920 12.984 15.529 1.00 73.94 166 THR A CA 1
ATOM 1269 C C . THR A 1 166 ? -7.482 12.148 16.686 1.00 73.94 166 THR A C 1
ATOM 1271 O O . THR A 1 166 ? -8.550 11.564 16.539 1.00 73.94 166 THR A O 1
ATOM 1274 N N . GLY A 1 167 ? -6.763 12.032 17.811 1.00 72.88 167 GLY A N 1
ATOM 1275 C CA . GLY A 1 167 ? -7.131 11.142 18.924 1.00 72.88 167 GLY A CA 1
ATOM 1276 C C . GLY A 1 167 ? -6.663 9.690 18.746 1.00 72.88 167 GLY A C 1
ATOM 1277 O O . GLY A 1 167 ? -6.938 8.835 19.593 1.00 72.88 167 GLY A O 1
ATOM 1278 N N . SER A 1 168 ? -5.918 9.399 17.673 1.00 76.50 168 SER A N 1
ATOM 1279 C CA . SER A 1 168 ? -5.331 8.077 17.428 1.00 76.50 168 SER A CA 1
ATOM 1280 C C . SER A 1 168 ? -4.207 7.784 18.429 1.00 76.50 168 SER A C 1
ATOM 1282 O O . SER A 1 168 ? -3.200 8.492 18.464 1.00 76.50 168 SER A O 1
ATOM 1284 N N . ARG A 1 169 ? -4.353 6.711 19.220 1.00 75.56 169 ARG A N 1
ATOM 1285 C CA . ARG A 1 169 ? -3.330 6.264 20.192 1.00 75.56 169 ARG A CA 1
ATOM 1286 C C . ARG A 1 169 ? -2.229 5.418 19.557 1.00 75.56 169 ARG A C 1
ATOM 1288 O O . ARG A 1 169 ? -1.163 5.276 20.149 1.00 75.56 169 ARG A O 1
ATOM 1295 N N . ARG A 1 170 ? -2.487 4.838 18.381 1.00 81.44 170 ARG A N 1
ATOM 1296 C CA . ARG A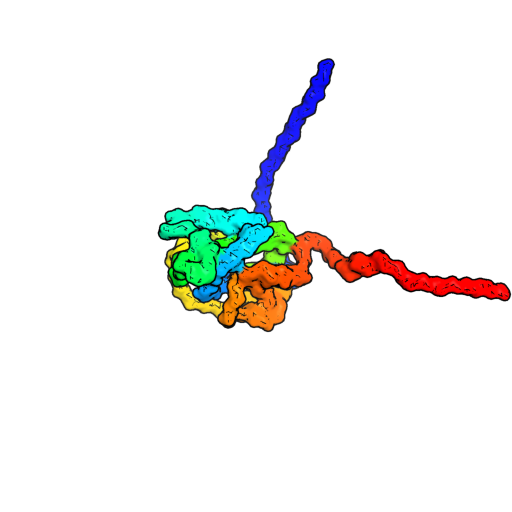 1 170 ? -1.535 3.977 17.668 1.00 81.44 170 ARG A CA 1
ATOM 1297 C C . ARG A 1 170 ? -1.336 4.437 16.232 1.00 81.44 170 ARG A C 1
ATOM 1299 O O . ARG A 1 170 ? -2.296 4.838 15.579 1.00 81.44 170 ARG A O 1
ATOM 1306 N N . VAL A 1 171 ? -0.106 4.344 15.736 1.00 83.69 171 VAL A N 1
ATOM 1307 C CA . VAL A 1 171 ? 0.268 4.662 14.352 1.00 83.69 171 VAL A CA 1
ATOM 1308 C C . VAL A 1 171 ? 1.008 3.475 13.740 1.00 83.69 171 VAL A C 1
ATOM 1310 O O . VAL A 1 171 ? 2.064 3.078 14.223 1.00 83.69 171 VAL A O 1
ATOM 1313 N N . LEU A 1 172 ? 0.485 2.929 12.646 1.00 86.75 172 LEU A N 1
ATOM 1314 C CA . LEU A 1 172 ? 1.162 1.910 11.847 1.00 86.75 172 LEU A CA 1
ATOM 1315 C C . LEU A 1 172 ? 1.877 2.574 10.669 1.00 86.75 172 LEU A C 1
ATOM 1317 O O . LEU A 1 172 ? 1.233 3.131 9.782 1.00 86.75 172 LEU A O 1
ATOM 1321 N N . ALA A 1 173 ? 3.204 2.524 10.644 1.00 86.56 173 ALA A N 1
ATOM 1322 C CA . ALA A 1 173 ? 4.013 3.018 9.539 1.00 86.56 173 ALA A CA 1
ATOM 1323 C C . ALA A 1 173 ? 4.220 1.915 8.492 1.00 86.56 173 ALA A C 1
ATOM 1325 O O . ALA A 1 173 ? 4.935 0.941 8.704 1.00 86.56 173 ALA A O 1
ATOM 1326 N N . CYS A 1 174 ? 3.583 2.080 7.338 1.00 85.56 174 CYS A N 1
ATOM 1327 C CA . CYS A 1 174 ? 3.562 1.122 6.243 1.00 85.56 174 CYS A CA 1
ATOM 1328 C C . CYS A 1 174 ? 4.774 1.309 5.313 1.00 85.56 174 CYS A C 1
ATOM 1330 O O . CYS A 1 174 ? 4.719 2.050 4.324 1.00 85.56 174 CYS A O 1
ATOM 1332 N N . GLY A 1 175 ? 5.884 0.639 5.603 1.00 76.31 175 GLY A N 1
ATOM 1333 C CA . GLY A 1 175 ? 7.091 0.729 4.785 1.00 76.31 175 GLY A CA 1
ATOM 1334 C C . GLY A 1 175 ? 8.284 0.007 5.403 1.00 76.31 175 GLY A C 1
ATOM 1335 O O . GLY A 1 175 ? 8.209 -0.428 6.551 1.00 76.31 175 GLY A O 1
ATOM 1336 N N . PRO A 1 176 ? 9.392 -0.126 4.651 1.00 65.44 176 PRO A N 1
ATOM 1337 C CA . PRO A 1 176 ? 10.609 -0.719 5.184 1.00 65.44 176 PRO A CA 1
ATOM 1338 C C . PRO A 1 176 ? 11.064 0.071 6.411 1.00 65.44 176 PRO A C 1
ATOM 1340 O O . PRO A 1 176 ? 11.084 1.303 6.374 1.00 65.44 176 PRO A O 1
ATOM 1343 N N . ALA A 1 177 ? 11.461 -0.641 7.468 1.00 55.53 177 ALA A N 1
ATOM 1344 C CA . ALA A 1 177 ? 12.161 -0.051 8.599 1.00 55.53 177 ALA A CA 1
ATOM 1345 C C . ALA A 1 177 ? 13.518 0.460 8.106 1.00 55.53 177 ALA A C 1
ATOM 1347 O O . ALA A 1 177 ? 14.497 -0.276 8.036 1.00 55.53 177 ALA A O 1
ATOM 1348 N N . ALA A 1 178 ? 13.548 1.704 7.643 1.00 50.03 178 ALA A N 1
ATOM 1349 C CA . ALA A 1 178 ? 14.782 2.385 7.306 1.00 50.03 178 ALA A CA 1
ATOM 1350 C C . ALA A 1 178 ? 15.289 3.126 8.543 1.00 50.03 178 ALA A C 1
ATOM 1352 O O . ALA A 1 178 ? 14.486 3.705 9.284 1.00 50.03 178 ALA A O 1
ATOM 1353 N N . GLU A 1 179 ? 16.611 3.179 8.715 1.00 41.03 179 GLU A N 1
ATOM 1354 C CA . GLU A 1 179 ? 17.256 4.164 9.586 1.00 41.03 179 GLU A CA 1
ATOM 1355 C C . GLU A 1 179 ? 16.701 5.564 9.269 1.00 41.03 179 GLU A C 1
ATOM 1357 O O . GLU A 1 179 ? 16.690 6.005 8.113 1.00 41.03 179 GLU A O 1
ATOM 1362 N N . GLY A 1 180 ? 16.181 6.244 10.294 1.00 46.25 180 GLY A N 1
ATOM 1363 C CA . GLY A 1 180 ? 15.568 7.567 10.164 1.00 46.25 180 GLY A CA 1
ATOM 1364 C C . GLY A 1 180 ? 14.073 7.586 9.826 1.00 46.25 180 GLY A C 1
ATOM 1365 O O . GLY A 1 180 ? 13.545 8.669 9.579 1.00 46.25 180 GLY A O 1
ATOM 1366 N N . THR A 1 181 ? 13.378 6.441 9.831 1.00 55.31 181 THR A N 1
ATOM 1367 C CA . THR A 1 181 ? 11.905 6.428 9.920 1.00 55.31 181 THR A CA 1
ATOM 1368 C C . THR A 1 181 ? 11.538 6.878 11.330 1.00 55.31 181 THR A C 1
ATOM 1370 O O . THR A 1 181 ? 11.794 6.154 12.286 1.00 55.31 181 THR A O 1
ATOM 1373 N N . LEU A 1 182 ? 10.966 8.070 11.485 1.00 52.00 182 LEU A N 1
ATOM 1374 C CA . LEU A 1 182 ? 10.656 8.650 12.801 1.00 52.00 182 LEU A CA 1
ATOM 1375 C C . LEU A 1 182 ? 9.624 7.827 13.590 1.00 52.00 182 LEU A C 1
ATOM 1377 O O . LEU A 1 182 ? 9.534 7.954 14.808 1.00 52.00 182 LEU A O 1
ATOM 1381 N N . ALA A 1 183 ? 8.868 6.959 12.911 1.00 52.66 183 ALA A N 1
ATOM 1382 C CA . ALA A 1 183 ? 8.004 5.978 13.563 1.00 52.66 183 ALA A CA 1
ATOM 1383 C C . ALA A 1 183 ? 8.771 4.849 14.285 1.00 52.66 183 ALA A C 1
ATOM 1385 O O . ALA A 1 183 ? 8.195 4.199 15.155 1.00 52.66 183 ALA A O 1
ATOM 1386 N N . ALA A 1 184 ? 10.044 4.599 13.956 1.00 52.84 184 ALA A N 1
ATOM 1387 C CA . ALA A 1 184 ? 10.868 3.608 14.642 1.00 52.84 184 ALA A CA 1
ATOM 1388 C C . ALA A 1 184 ? 11.340 4.177 15.993 1.00 52.84 184 ALA A C 1
ATOM 1390 O O . ALA A 1 184 ? 12.280 4.963 16.050 1.00 52.84 184 ALA A O 1
ATOM 1391 N N . GLY A 1 185 ? 10.655 3.802 17.076 1.00 53.12 185 GLY A N 1
ATOM 1392 C CA . GLY A 1 185 ? 11.015 4.180 18.451 1.00 53.12 185 GLY A CA 1
ATOM 1393 C C . GLY A 1 185 ? 10.104 5.221 19.105 1.00 53.12 185 GLY A C 1
ATOM 1394 O O . GLY A 1 185 ? 10.244 5.485 20.294 1.00 53.12 185 GLY A O 1
ATOM 1395 N N . ALA A 1 186 ? 9.137 5.786 18.378 1.00 63.03 186 ALA A N 1
ATOM 1396 C CA . ALA A 1 186 ? 8.110 6.622 18.989 1.00 63.03 186 ALA A CA 1
ATOM 1397 C C . ALA A 1 186 ? 7.053 5.750 19.685 1.00 63.03 186 ALA A C 1
ATOM 1399 O O . ALA A 1 186 ? 6.495 4.841 19.070 1.00 63.03 186 ALA A O 1
ATOM 1400 N N . GLU A 1 187 ? 6.722 6.056 20.943 1.00 65.62 187 GLU A N 1
ATOM 1401 C CA . GLU A 1 187 ? 5.664 5.343 21.667 1.00 65.62 187 GLU A CA 1
ATOM 1402 C C . GLU A 1 187 ? 4.348 5.313 20.872 1.00 65.62 187 GLU A C 1
ATOM 1404 O O . GLU A 1 187 ? 3.913 6.314 20.281 1.00 65.62 187 GLU A O 1
ATOM 1409 N N . GLY A 1 188 ? 3.728 4.132 20.826 1.00 68.75 188 GLY A N 1
ATOM 1410 C CA . GLY A 1 188 ? 2.509 3.887 20.058 1.00 68.75 188 GLY A CA 1
ATOM 1411 C C . GLY A 1 188 ? 2.704 3.835 18.537 1.00 68.75 188 GLY A C 1
ATOM 1412 O O . GLY A 1 188 ? 1.709 3.738 17.822 1.00 68.75 188 GLY A O 1
ATOM 1413 N N . CYS A 1 189 ? 3.935 3.890 18.020 1.00 73.31 189 CYS A N 1
ATOM 1414 C CA . CYS A 1 189 ? 4.225 3.711 16.597 1.00 73.31 189 CYS A CA 1
ATOM 1415 C C . CYS A 1 189 ? 4.840 2.332 16.329 1.00 73.31 189 CYS A C 1
ATOM 1417 O O . CYS A 1 189 ? 5.745 1.902 17.039 1.00 73.31 189 CYS A O 1
ATOM 1419 N N . ALA A 1 190 ? 4.376 1.651 15.282 1.00 77.75 190 ALA A N 1
ATOM 1420 C CA . ALA A 1 190 ? 4.946 0.385 14.826 1.00 77.75 190 ALA A CA 1
ATOM 1421 C C . ALA A 1 190 ? 5.249 0.453 13.328 1.00 77.75 190 ALA A C 1
ATOM 1423 O O . ALA A 1 190 ? 4.417 0.913 12.546 1.00 77.75 190 ALA A O 1
ATOM 1424 N N . VAL A 1 191 ? 6.434 -0.001 12.919 1.00 79.44 191 VAL A N 1
ATOM 1425 C CA . VAL A 1 191 ? 6.831 -0.052 11.505 1.00 79.44 191 VAL A CA 1
ATOM 1426 C C . VAL A 1 191 ? 6.546 -1.437 10.944 1.00 79.44 191 VAL A C 1
ATOM 1428 O O . VAL A 1 191 ? 6.944 -2.440 11.528 1.00 79.44 191 VAL A O 1
ATOM 1431 N N . VAL A 1 192 ? 5.888 -1.486 9.787 1.00 80.06 192 VAL A N 1
ATOM 1432 C CA . VAL A 1 192 ? 5.532 -2.731 9.110 1.00 80.06 192 VAL A CA 1
ATOM 1433 C C . VAL A 1 192 ? 6.227 -2.827 7.759 1.00 80.06 192 VAL A C 1
ATOM 1435 O O . VAL A 1 192 ? 5.734 -2.340 6.733 1.00 80.06 192 VAL A O 1
ATOM 1438 N N . GLY A 1 193 ? 7.392 -3.473 7.789 1.00 76.38 193 GLY A N 1
ATOM 1439 C CA . GLY A 1 193 ? 8.238 -3.714 6.622 1.00 76.38 193 GLY A CA 1
ATOM 1440 C C . GLY A 1 193 ? 8.278 -5.168 6.152 1.00 76.38 193 GLY A C 1
ATOM 1441 O O . GLY A 1 193 ? 8.707 -5.416 5.038 1.00 76.38 193 GLY A O 1
ATOM 1442 N N . ASP A 1 194 ? 7.863 -6.129 6.968 1.00 74.69 194 ASP A N 1
ATOM 1443 C CA . ASP A 1 194 ? 7.942 -7.560 6.674 1.00 74.69 194 ASP A CA 1
ATOM 1444 C C . ASP A 1 194 ? 6.868 -8.341 7.452 1.00 74.69 194 ASP A C 1
ATOM 1446 O O . ASP A 1 194 ? 6.039 -7.756 8.152 1.00 74.69 194 ASP A O 1
ATOM 1450 N N . VAL A 1 195 ? 6.846 -9.671 7.300 1.00 78.94 195 VAL A N 1
ATOM 1451 C CA . VAL A 1 195 ? 5.878 -10.534 7.997 1.00 78.94 195 VAL A CA 1
ATOM 1452 C C . VAL A 1 195 ? 6.055 -10.470 9.525 1.00 78.94 195 VAL A C 1
ATOM 1454 O O . VAL A 1 195 ? 5.054 -10.238 10.200 1.00 78.94 195 VAL A O 1
ATOM 1457 N N . PRO A 1 196 ? 7.265 -10.613 10.107 1.00 77.75 196 PRO A N 1
ATOM 1458 C CA . PRO A 1 196 ? 7.435 -10.486 11.556 1.00 77.75 196 PRO A CA 1
ATOM 1459 C C . PRO A 1 196 ? 7.019 -9.114 12.095 1.00 77.75 196 PRO A C 1
ATOM 1461 O O . PRO A 1 196 ? 6.287 -9.038 13.077 1.00 77.75 196 PRO A O 1
ATOM 1464 N N . GLY A 1 197 ? 7.421 -8.025 11.437 1.00 74.50 197 GLY A N 1
ATOM 1465 C CA . GLY A 1 197 ? 7.036 -6.666 11.804 1.00 74.50 197 GLY A CA 1
ATOM 1466 C C . GLY A 1 197 ? 5.531 -6.443 11.698 1.00 74.50 197 GLY A C 1
ATOM 1467 O O . GLY A 1 197 ? 4.955 -5.781 12.555 1.00 74.50 197 GLY A O 1
ATOM 1468 N N . LEU A 1 198 ? 4.868 -7.050 10.708 1.00 77.44 198 LEU A N 1
ATOM 1469 C CA . LEU A 1 198 ? 3.410 -7.044 10.598 1.00 77.44 198 LEU A CA 1
ATOM 1470 C C . LEU A 1 198 ? 2.760 -7.737 11.791 1.00 77.44 198 LEU A C 1
ATOM 1472 O O . LEU A 1 198 ? 1.901 -7.136 12.429 1.00 77.44 198 LEU A O 1
ATOM 1476 N N . LEU A 1 199 ? 3.177 -8.965 12.103 1.00 78.31 199 LEU A N 1
ATOM 1477 C CA . LEU A 1 199 ? 2.620 -9.742 13.211 1.00 78.31 199 LEU A CA 1
ATOM 1478 C C . LEU A 1 199 ? 2.832 -9.034 14.553 1.00 78.31 199 LEU A C 1
ATOM 1480 O O . LEU A 1 199 ? 1.889 -8.909 15.328 1.00 78.31 199 LEU A O 1
ATOM 1484 N N . THR A 1 200 ? 4.025 -8.492 14.791 1.00 76.75 200 THR A N 1
ATOM 1485 C CA . THR A 1 200 ? 4.333 -7.703 15.991 1.00 76.75 200 THR A CA 1
ATOM 1486 C C . THR A 1 200 ? 3.507 -6.421 16.056 1.00 76.75 200 THR A C 1
ATOM 1488 O O . THR A 1 200 ? 2.984 -6.081 17.111 1.00 76.75 200 THR A O 1
ATOM 1491 N N . ALA A 1 201 ? 3.345 -5.707 14.940 1.00 74.75 201 ALA A N 1
ATOM 1492 C CA . ALA A 1 201 ? 2.589 -4.457 14.910 1.00 74.75 201 ALA A CA 1
ATOM 1493 C C . ALA A 1 201 ? 1.085 -4.657 15.134 1.00 74.75 201 ALA A C 1
ATOM 1495 O O . ALA A 1 201 ? 0.422 -3.766 15.668 1.00 74.75 201 ALA A O 1
ATOM 1496 N N . VAL A 1 202 ? 0.545 -5.810 14.723 1.00 73.12 202 VAL A N 1
ATOM 1497 C CA . VAL A 1 202 ? -0.857 -6.163 14.976 1.00 73.12 202 VAL A CA 1
ATOM 1498 C C . VAL A 1 202 ? -1.066 -6.925 16.280 1.00 73.12 202 VAL A C 1
ATOM 1500 O O . VAL A 1 202 ? -2.208 -7.043 16.725 1.00 73.12 202 VAL A O 1
ATOM 1503 N N . ALA A 1 203 ? 0.002 -7.390 16.934 1.00 67.88 203 ALA A N 1
ATOM 1504 C CA . ALA A 1 203 ? -0.083 -8.020 18.242 1.00 67.88 203 ALA A CA 1
ATOM 1505 C C . ALA A 1 203 ? -0.692 -7.034 19.252 1.00 67.88 203 ALA A C 1
ATOM 1507 O O . ALA A 1 203 ? -0.208 -5.922 19.465 1.00 67.88 203 ALA A O 1
ATOM 1508 N N . GLY A 1 204 ? -1.825 -7.421 19.838 1.00 61.19 204 GLY A N 1
ATOM 1509 C CA . GLY A 1 204 ? -2.575 -6.576 20.765 1.00 61.19 204 GLY A CA 1
ATOM 1510 C C . GLY A 1 204 ? -3.418 -5.480 20.104 1.00 61.19 204 GLY A C 1
ATOM 1511 O O . GLY A 1 204 ? -3.934 -4.617 20.820 1.00 61.19 204 GLY A O 1
ATOM 1512 N N . LEU A 1 205 ? -3.566 -5.456 18.771 1.00 67.56 205 LEU A N 1
ATOM 1513 C CA . LEU A 1 205 ? -4.665 -4.732 18.123 1.00 67.56 205 LEU A CA 1
ATOM 1514 C C . LEU A 1 205 ? -5.945 -5.552 18.258 1.00 67.56 205 LEU A C 1
ATOM 1516 O O . LEU A 1 205 ? -5.971 -6.754 18.007 1.00 67.56 205 LEU A O 1
ATOM 1520 N N . GLN A 1 206 ? -7.028 -4.875 18.615 1.00 58.31 206 GLN A N 1
ATOM 1521 C CA . GLN A 1 206 ? -8.350 -5.458 18.502 1.00 58.31 206 GLN A CA 1
ATOM 1522 C C . GLN A 1 206 ? -8.770 -5.376 17.031 1.00 58.31 206 GLN A C 1
ATOM 1524 O O . GLN A 1 206 ? -9.130 -4.309 16.528 1.00 58.31 206 GLN A O 1
ATOM 1529 N N . LEU A 1 207 ? -8.667 -6.502 16.328 1.00 59.66 207 LEU A N 1
ATOM 1530 C CA . LEU A 1 207 ? -9.347 -6.702 15.048 1.00 59.66 207 LEU A CA 1
ATOM 1531 C C . LEU A 1 207 ? -10.867 -6.618 15.306 1.00 59.66 207 LEU A C 1
ATOM 1533 O O . LEU A 1 207 ? -11.304 -6.917 16.417 1.00 59.66 207 LEU A O 1
ATOM 1537 N N . CYS A 1 208 ? -11.660 -6.124 14.346 1.00 48.59 208 CYS A N 1
ATOM 1538 C CA . CYS A 1 208 ? -13.114 -5.907 14.483 1.00 48.59 208 CYS A CA 1
ATOM 1539 C C . CYS A 1 208 ? -13.824 -6.949 15.376 1.00 48.59 208 CYS A C 1
ATOM 1541 O O . CYS A 1 208 ? -13.731 -8.144 15.116 1.00 48.59 208 CYS A O 1
ATOM 1543 N N . GLY A 1 209 ? -14.591 -6.490 16.373 1.00 51.34 209 GLY A N 1
ATOM 1544 C CA . GLY A 1 209 ? -15.361 -7.343 17.288 1.00 51.34 209 GLY A CA 1
ATOM 1545 C C . GLY A 1 209 ? -15.426 -6.766 18.709 1.00 51.34 209 GLY A C 1
ATOM 1546 O O . GLY A 1 209 ? -14.753 -5.766 18.981 1.00 51.34 209 GLY A O 1
ATOM 1547 N N . PRO A 1 210 ? -16.236 -7.342 19.618 1.00 49.22 210 PRO A N 1
ATOM 1548 C CA . PRO A 1 210 ? -16.192 -7.002 21.040 1.00 49.22 210 PRO A CA 1
ATOM 1549 C C . PRO A 1 210 ? -14.800 -7.289 21.618 1.00 49.22 210 PRO A C 1
ATOM 1551 O O . PRO A 1 210 ? -14.046 -8.102 21.081 1.00 49.22 210 PRO A O 1
ATOM 1554 N N . ARG A 1 211 ? -14.430 -6.585 22.694 1.00 49.31 211 ARG A N 1
ATOM 1555 C CA . ARG A 1 211 ? -13.126 -6.779 23.341 1.00 49.31 211 ARG A CA 1
ATOM 1556 C C . ARG A 1 211 ? -13.085 -8.195 23.901 1.00 49.31 211 ARG A C 1
ATOM 1558 O O . ARG A 1 211 ? -13.886 -8.523 24.767 1.00 49.31 211 ARG A O 1
ATOM 1565 N N . ILE A 1 212 ? -12.189 -9.022 23.370 1.00 54.38 212 ILE A N 1
ATOM 1566 C CA . ILE A 1 212 ? -11.974 -10.373 23.883 1.00 54.38 212 ILE A CA 1
ATOM 1567 C C . ILE A 1 212 ? -11.112 -10.237 25.137 1.00 54.38 212 ILE A C 1
ATOM 1569 O O . ILE A 1 212 ? -9.991 -9.726 25.070 1.00 54.38 212 ILE A O 1
ATOM 1573 N N . ASP A 1 213 ? -11.657 -10.650 26.278 1.00 59.41 213 ASP A N 1
ATOM 1574 C CA . ASP A 1 213 ? -10.902 -10.815 27.517 1.00 59.41 213 ASP A CA 1
ATOM 1575 C C . ASP A 1 213 ? -10.042 -12.077 27.411 1.00 59.41 213 ASP A C 1
ATOM 1577 O O . ASP A 1 213 ? -10.451 -13.175 27.783 1.00 59.41 213 ASP A O 1
ATOM 1581 N N . TRP A 1 214 ? -8.862 -11.928 26.814 1.00 54.72 214 TRP A N 1
ATOM 1582 C CA . TRP A 1 214 ? -7.945 -13.042 26.602 1.00 54.72 214 TRP A CA 1
ATOM 1583 C C . TRP A 1 214 ? -7.424 -13.636 27.913 1.00 54.72 214 TRP A C 1
ATOM 1585 O O . TRP A 1 214 ? -7.245 -14.848 27.967 1.00 54.72 214 TRP A O 1
ATOM 1595 N N . GLU A 1 215 ? -7.218 -12.829 28.961 1.00 57.88 215 GLU A N 1
ATOM 1596 C CA . GLU A 1 215 ? -6.802 -13.330 30.280 1.00 57.88 215 GLU A CA 1
ATOM 1597 C C . GLU A 1 215 ? -7.909 -14.171 30.912 1.00 57.88 215 GLU A C 1
ATOM 1599 O O . GLU A 1 215 ? -7.665 -15.317 31.295 1.00 57.88 215 GLU A O 1
ATOM 1604 N N . GLY A 1 216 ? -9.139 -13.651 30.953 1.00 62.81 216 GLY A N 1
ATOM 1605 C CA . GLY A 1 216 ? -10.291 -14.398 31.449 1.00 62.81 216 GLY A CA 1
ATOM 1606 C C . GLY A 1 216 ? -10.514 -15.690 30.666 1.00 62.81 216 GLY A C 1
ATOM 1607 O O . GLY A 1 216 ? -10.697 -16.750 31.259 1.00 62.81 216 GLY A O 1
ATOM 1608 N N . LEU A 1 217 ? -10.407 -15.648 29.336 1.00 59.00 217 LEU A N 1
ATOM 1609 C CA . LEU A 1 217 ? -10.595 -16.818 28.477 1.00 59.00 217 LEU A CA 1
ATOM 1610 C C . LEU A 1 217 ? -9.489 -17.868 28.686 1.00 59.00 217 LEU A C 1
ATOM 1612 O O . LEU A 1 217 ? -9.797 -19.050 28.821 1.00 59.00 217 LEU A O 1
ATOM 1616 N N . TRP A 1 218 ? -8.222 -17.458 28.809 1.00 53.47 218 TRP A N 1
ATOM 1617 C CA . TRP A 1 218 ? -7.086 -18.366 29.030 1.00 53.47 218 TRP A CA 1
ATOM 1618 C C . TRP A 1 218 ? -7.062 -18.979 30.438 1.00 53.47 218 TRP A C 1
ATOM 1620 O O . TRP A 1 218 ? -6.576 -20.096 30.631 1.00 53.47 218 TRP A O 1
ATOM 1630 N N . HIS A 1 219 ? -7.604 -18.270 31.431 1.00 66.38 219 HIS A N 1
ATOM 1631 C CA . HIS A 1 219 ? -7.659 -18.729 32.820 1.00 66.38 219 HIS A CA 1
ATOM 1632 C C . HIS A 1 219 ? -8.985 -19.399 33.210 1.00 66.38 219 HIS A C 1
ATOM 1634 O O . HIS A 1 219 ? -9.017 -20.116 34.209 1.00 66.38 219 HIS A O 1
ATOM 1640 N N . SER A 1 220 ? -10.040 -19.276 32.395 1.00 53.91 220 SER A N 1
ATOM 1641 C CA . SER A 1 220 ? -11.368 -19.871 32.640 1.00 53.91 220 SER A CA 1
ATOM 1642 C C . SER A 1 220 ? -11.415 -21.408 32.662 1.00 53.91 220 SER A C 1
ATOM 1644 O O . SER A 1 220 ? -12.425 -21.982 33.059 1.00 53.91 220 SER A O 1
ATOM 1646 N N . GLY A 1 221 ? -10.330 -22.090 32.278 1.00 48.09 221 GLY A N 1
ATOM 1647 C CA . GLY A 1 221 ? -10.220 -23.554 32.298 1.00 48.09 221 GLY A CA 1
ATOM 1648 C C . GLY A 1 221 ? -9.447 -24.139 33.484 1.00 48.09 221 GLY A C 1
ATOM 1649 O O . GLY A 1 221 ? -9.314 -25.359 33.569 1.00 48.09 221 GLY A O 1
ATOM 1650 N N . ARG A 1 222 ? -8.900 -23.314 34.389 1.00 46.19 222 ARG A N 1
ATOM 1651 C CA . ARG A 1 222 ? -8.237 -23.829 35.594 1.00 46.19 222 ARG A CA 1
ATOM 1652 C C . ARG A 1 222 ? -9.262 -23.926 36.719 1.00 46.19 222 ARG A C 1
ATOM 1654 O O . ARG A 1 222 ? -9.742 -22.878 37.150 1.00 46.19 222 ARG A O 1
ATOM 1661 N N . PRO A 1 223 ? -9.591 -25.129 37.228 1.00 47.78 223 PRO A N 1
ATOM 1662 C CA . PRO A 1 223 ? -10.303 -25.202 38.491 1.00 47.78 223 PRO A CA 1
ATOM 1663 C C . PRO A 1 223 ? -9.464 -24.439 39.519 1.00 47.78 223 PRO A C 1
ATOM 1665 O O . PRO A 1 223 ? -8.281 -24.736 39.711 1.00 47.78 223 PRO A O 1
ATOM 1668 N N . GLY A 1 224 ? -10.055 -23.405 40.122 1.00 54.44 224 GLY A N 1
ATOM 1669 C CA . GLY A 1 224 ? -9.465 -22.765 41.292 1.00 54.44 224 GLY A CA 1
ATOM 1670 C C . GLY A 1 224 ? -9.158 -23.836 42.346 1.00 54.44 224 GLY A C 1
ATOM 1671 O O . GLY A 1 224 ? -9.822 -24.878 42.355 1.00 54.44 224 GLY A O 1
ATOM 1672 N N . PRO A 1 225 ? -8.144 -23.632 43.204 1.00 48.22 225 PRO A N 1
ATOM 1673 C CA . PRO A 1 225 ? -7.817 -24.603 44.240 1.00 48.22 225 PRO A CA 1
ATOM 1674 C C . PRO A 1 225 ? -9.086 -24.929 45.030 1.00 48.22 225 PRO A C 1
ATOM 1676 O O . PRO A 1 225 ? -9.775 -24.023 45.502 1.00 48.22 225 PRO A O 1
ATOM 1679 N N . ALA A 1 226 ? -9.422 -26.221 45.099 1.00 48.69 226 ALA A N 1
ATOM 1680 C CA . ALA A 1 226 ? -10.594 -26.697 45.813 1.00 48.69 226 ALA A CA 1
ATOM 1681 C C . ALA A 1 226 ? -10.568 -26.130 47.236 1.00 48.69 226 ALA A C 1
ATOM 1683 O O . ALA A 1 226 ? -9.583 -26.302 47.959 1.00 48.69 226 ALA A O 1
ATOM 1684 N N . ALA A 1 227 ? -11.631 -25.420 47.617 1.00 47.41 227 ALA A N 1
ATOM 1685 C CA . ALA A 1 227 ? -11.780 -24.931 48.977 1.00 47.41 227 ALA A CA 1
ATOM 1686 C C . ALA A 1 227 ? -11.690 -26.132 49.939 1.00 47.41 227 ALA A C 1
ATOM 1688 O O . ALA A 1 227 ? -12.345 -27.150 49.686 1.00 47.41 227 ALA A O 1
ATOM 1689 N N . PRO A 1 228 ? -10.880 -26.065 51.011 1.00 42.78 228 PRO A N 1
ATOM 1690 C CA . PRO A 1 228 ? -10.799 -27.158 51.965 1.00 42.78 228 PRO A CA 1
ATOM 1691 C C . PRO A 1 228 ? -12.180 -27.378 52.584 1.00 42.78 228 PRO A C 1
ATOM 1693 O O . PRO A 1 228 ? -12.818 -26.436 53.057 1.00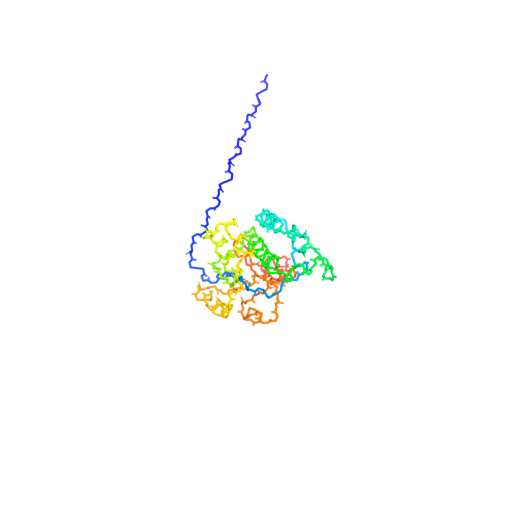 42.78 228 PRO A O 1
ATOM 1696 N N . ALA A 1 229 ? -12.639 -28.629 52.544 1.00 42.44 229 ALA A N 1
ATOM 1697 C CA . ALA A 1 229 ? -13.902 -29.047 53.128 1.00 42.44 229 ALA A CA 1
ATOM 1698 C C . ALA A 1 229 ? -13.945 -28.627 54.603 1.00 42.44 229 ALA A C 1
ATOM 1700 O O . ALA A 1 229 ? -13.134 -29.073 55.419 1.00 42.44 229 ALA A O 1
ATOM 1701 N N . SER A 1 230 ? -14.882 -27.746 54.940 1.00 41.38 230 SER A N 1
ATOM 1702 C CA . SER A 1 230 ? -15.160 -27.367 56.315 1.00 41.38 230 SER A CA 1
ATOM 1703 C C . SER A 1 230 ? -15.673 -28.595 57.066 1.00 41.38 230 SER A C 1
ATOM 1705 O O . SER A 1 230 ? -16.752 -29.122 56.803 1.00 41.38 230 SER A O 1
ATOM 1707 N N . VAL A 1 231 ? -14.862 -29.069 58.010 1.00 42.19 231 VAL A N 1
ATOM 1708 C CA . VAL A 1 231 ? -15.248 -30.101 58.970 1.00 42.19 231 VAL A CA 1
ATOM 1709 C C . VAL A 1 231 ? -16.365 -29.528 59.843 1.00 42.19 231 VAL A C 1
ATOM 1711 O O . VAL A 1 231 ? -16.126 -28.673 60.693 1.00 42.19 231 VAL A O 1
ATOM 1714 N N . LEU A 1 232 ? -17.592 -30.008 59.633 1.00 43.38 232 LEU A N 1
ATOM 1715 C CA . LEU A 1 232 ? -18.696 -29.868 60.579 1.00 43.38 232 LEU A CA 1
ATOM 1716 C C . LEU A 1 232 ? -18.301 -30.561 61.891 1.00 43.38 232 LEU A C 1
ATOM 1718 O O . LEU A 1 232 ? -18.352 -31.787 61.987 1.00 43.38 232 LEU A O 1
ATOM 1722 N N . ARG A 1 233 ? -17.914 -29.786 62.907 1.00 39.66 233 ARG A N 1
ATOM 1723 C CA . ARG A 1 233 ? -17.980 -30.231 64.304 1.00 39.66 233 ARG A CA 1
ATOM 1724 C C . ARG A 1 233 ? -19.277 -29.702 64.912 1.00 39.66 233 ARG A C 1
ATOM 1726 O O . ARG A 1 233 ? -19.484 -28.492 64.953 1.00 39.66 233 ARG A O 1
ATOM 1733 N N . ARG A 1 234 ? -20.147 -30.636 65.300 1.00 46.44 234 ARG A N 1
ATOM 1734 C CA . ARG A 1 234 ? -21.174 -30.426 66.326 1.00 46.44 234 ARG A CA 1
ATOM 1735 C C . ARG A 1 234 ? -20.519 -30.417 67.700 1.00 46.44 234 ARG A C 1
ATOM 1737 O O . ARG A 1 234 ? -19.476 -31.098 67.835 1.00 46.44 234 ARG A O 1
#

=== Feature glossary ===
Feature key, reading from the visual/contextual features back to the raw sequence:

Rendered structure images. Six rendered views show the 3D structure from the faces of a cube — i.e. along ±x, ±y, ±z. Rendering representation is drawn randomly per protein from cartoon (secondary-structure ribbons), sticks (backbone bonds), or molecular surface; coloring is either N→C rainbow (blue at the N-terminus through red at the C-terminus) or one color per chain.

Contact-map, Ramachandran, and PAE plots. The contact map is a binary N×N matrix image: pixel (i, j) is dark where Cα_i and Cα_j are within 8 Å and |i−j|>4. Because the |i−j|>4 filter removes local helical contacts, off-diagonal stripes parallel to the main diagonal indicate parallel β-sheets; stripes perpendicular to it indicate antiparallel β-sheets. The Ramachandran plot scatters every residue's (φ, ψ) pair against the sterically allowed regions. The PAE heatmap renders the predicted-aligned-error matrix.

InterPro / GO / CATH / organism. Database cross-references. InterPro integrates a dozen domain/family signature databases into unified entries with residue-range hits. GO terms attach function/process/location labels with evidence codes. CATH codes position the fold in a four-level structural taxonomy. Organism is the NCBI-taxonomy species name.

Nearest PDB structures. The Foldseek neighbor list gives the closest experimentally determined structures in the PDB, ranked by structural alignment. TM-score near 1 means near-identical fold; near 0.3 means only rough topology match. This is how one finds what a novel AlphaFold prediction most resembles in the solved-structure universe.

Predicted aligned error. PAE(i, j) answers: if I align the predicted and true structures on residue i, how far off (in Å) do I expect residue j to be? A block-diagonal PAE matrix with low values on the blocks and high values off-diagonal is the signature of a multi-domain protein with confidently predicted domains but uncertain inter-domain orientation.

Solvent-accessible surface area. Accessible surface area quantifies burial. A residue with SASA near zero is packed into the hydrophobic core; one with SASA >100 Å² sits on the surface. Computed here via the Shrake–Rupley numerical algorithm with a 1.4 Å probe.

B-factor. B-factor (Debye–Waller factor) reflects atomic displacement in the crystal lattice. It is an experimental observable (units Å²), not a prediction; low values mean the atom is pinned down, high values mean it moves or is heterogeneous across the crystal.

pLDDT. For AlphaFold models, the B-factor field carries pLDDT — the model's own estimate of local accuracy on a 0–100 scale. Regions with pLDDT<50 should be treated as essentially unmodeled; they often correspond to intrinsically disordered segments.

Backbone torsions (φ/ψ). φ (phi) and ψ (psi) are the two rotatable backbone dihedrals per residue: φ is the C(i-1)–N–Cα–C torsion, ψ is the N–Cα–C–N(i+1) torsion, both in degrees on (−180°, 180°]. α-helical residues cluster near (−60°, −45°); β-strand residues near (−120°, +130°). A Ramachandran plot is simply a scatter of (φ, ψ) for every residue.

Radius of gyration, Cα contacts, bounding box. Radius of gyration (Rg) is the root-mean-square distance of Cα atoms from their centroid — a single number for overall size and compactness. A globular domain of N residues has Rg ≈ 2.2·N^0.38 Å; an extended or disordered chain has a much larger Rg. The Cα contact count is the number of residue pairs whose Cα atoms are within 8 Å and are more than four positions apart in sequence — a standard proxy for tertiary packing density. The bounding box is the smallest axis-aligned box enclosing all Cα atoms.

Secondary structure (3-state, P-SEA). Three-state secondary structure (P-SEA) collapses the eight DSSP classes into helix (a), strand (b), and coil (c). P-SEA assigns these from Cα geometry alone — distances and angles — without requiring backbone oxygens, so it works on any Cα trace.

Secondary structure (8-state, DSSP). DSSP 8-state secondary structure assigns each residue one of H (α-helix), G (3₁₀-helix), I (π-helix), E (extended β-strand), B (isolated β-bridge), T (hydrogen-bonded turn), S (bend), or '-' (coil). The assignment is computed from backbone hydrogen-bond geometry via the Kabsch–Sander algorithm.

Foldseek 3Di. A 3Di character summarizes, for each residue, the relative orientation of the Cα frame of its nearest spatial neighbor. Because it encodes fold topology rather than chemistry, 3Di alignments detect remote s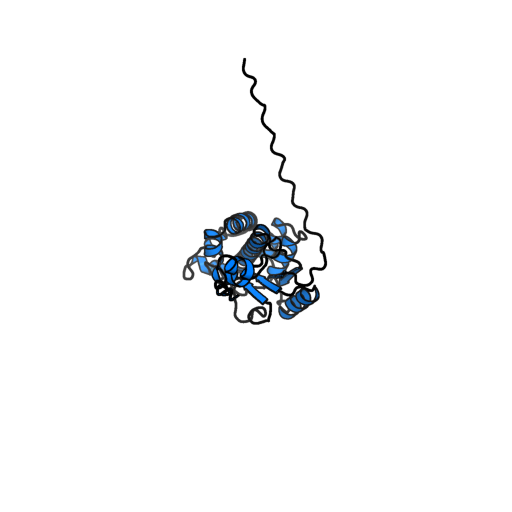tructural similarity that sequence alignment misses.

mmCIF coordinates. The mmCIF block holds the 3D Cartesian coordinates of each backbone atom (N, Cα, C, O) in ångströms. mmCIF is the PDB's canonical archive format — a tagged-loop text representation of the atomic model.

Sequence. Sequence gives the chain of amino acids in standard one-letter code (A=alanine, C=cysteine, …, Y=tyrosine), read N→C. It is the only feature that is directly encoded by the gene; all structural features are derived from the folded form of this sequence.